Protein AF-A0A8U0IKW2-F1 (afdb_monomer)

Structure (mmCIF, N/CA/C/O backbone):
data_AF-A0A8U0IKW2-F1
#
_entry.id   AF-A0A8U0IKW2-F1
#
loop_
_atom_site.group_PDB
_atom_site.id
_atom_site.type_symbol
_atom_site.label_atom_id
_atom_site.label_alt_id
_atom_site.label_comp_id
_atom_site.label_asym_id
_atom_site.label_entity_id
_atom_site.label_seq_id
_atom_site.pdbx_PDB_ins_code
_atom_site.Cartn_x
_atom_site.Cartn_y
_atom_site.Cartn_z
_atom_site.occupancy
_atom_site.B_iso_or_equiv
_atom_site.auth_seq_id
_atom_site.auth_comp_id
_atom_site.auth_asym_id
_atom_site.auth_atom_id
_atom_site.pdbx_PDB_model_num
ATOM 1 N N . MET A 1 1 ? -9.019 -8.903 33.812 1.00 83.94 1 MET A N 1
ATOM 2 C CA . MET A 1 1 ? -8.032 -8.632 32.763 1.00 83.94 1 MET A CA 1
ATOM 3 C C . MET A 1 1 ? -8.253 -9.540 31.567 1.00 83.94 1 MET A C 1
ATOM 5 O O . MET A 1 1 ? -7.989 -10.737 31.638 1.00 83.94 1 MET A O 1
ATOM 9 N N . VAL A 1 2 ? -8.811 -8.962 30.512 1.00 93.88 2 VAL A N 1
ATOM 10 C CA . VAL A 1 2 ? -8.971 -9.547 29.181 1.00 93.88 2 VAL A CA 1
ATOM 11 C C . VAL A 1 2 ? -7.971 -8.847 28.270 1.00 93.88 2 VAL A C 1
ATOM 13 O O . VAL A 1 2 ? -7.832 -7.626 28.337 1.00 93.88 2 VAL A O 1
ATOM 16 N N . GLU A 1 3 ? -7.268 -9.612 27.445 1.00 96.25 3 GLU A N 1
ATOM 17 C CA . GLU A 1 3 ? -6.396 -9.065 26.410 1.00 96.25 3 GLU A CA 1
ATOM 18 C C . GLU A 1 3 ? -7.210 -8.836 25.134 1.00 96.25 3 GLU A C 1
ATOM 20 O O . GLU A 1 3 ? -7.991 -9.694 24.713 1.00 96.25 3 GLU A O 1
ATOM 25 N N . ARG A 1 4 ? -7.052 -7.656 24.542 1.00 97.12 4 ARG A N 1
ATOM 26 C CA . ARG A 1 4 ? -7.580 -7.294 23.231 1.00 97.12 4 ARG A CA 1
ATOM 27 C C . ARG A 1 4 ? -6.403 -7.170 22.285 1.00 97.12 4 ARG A C 1
ATOM 29 O O . ARG A 1 4 ? -5.433 -6.492 22.607 1.00 97.12 4 ARG A O 1
ATOM 36 N N . ALA A 1 5 ? -6.505 -7.819 21.138 1.00 97.31 5 ALA A N 1
ATOM 37 C CA . ALA A 1 5 ? -5.550 -7.703 20.055 1.00 97.31 5 ALA A CA 1
ATOM 38 C C . ALA A 1 5 ? -6.322 -7.651 18.739 1.00 97.31 5 ALA A C 1
ATOM 40 O O . ALA A 1 5 ? -7.340 -8.329 18.602 1.00 97.31 5 ALA A O 1
ATOM 41 N N . ALA A 1 6 ? -5.847 -6.834 17.812 1.00 98.06 6 ALA A N 1
ATOM 42 C CA . ALA A 1 6 ? -6.369 -6.747 16.460 1.00 98.06 6 ALA A CA 1
ATOM 43 C C . ALA A 1 6 ? -5.216 -6.454 15.506 1.00 98.06 6 ALA A C 1
ATOM 45 O O . ALA A 1 6 ? -4.255 -5.762 15.862 1.00 98.06 6 ALA A O 1
ATOM 46 N N . SER A 1 7 ? -5.329 -6.959 14.286 1.00 98.38 7 SER A N 1
ATOM 47 C CA . SER A 1 7 ? -4.343 -6.727 13.240 1.00 98.38 7 SER A CA 1
ATOM 48 C C . SER A 1 7 ? -5.012 -6.350 11.930 1.00 98.38 7 SER A C 1
ATOM 50 O O . SER A 1 7 ? -6.093 -6.830 11.584 1.00 98.38 7 SER A O 1
ATOM 52 N N . ALA A 1 8 ? -4.347 -5.479 11.186 1.00 98.62 8 ALA A N 1
ATOM 53 C CA . ALA A 1 8 ? -4.765 -5.064 9.866 1.00 98.62 8 ALA A CA 1
ATOM 54 C C . ALA A 1 8 ? -3.554 -5.017 8.945 1.00 98.62 8 ALA A C 1
ATOM 56 O O . ALA A 1 8 ? -2.501 -4.501 9.321 1.00 98.62 8 ALA A O 1
ATOM 57 N N . THR A 1 9 ? -3.708 -5.537 7.733 1.00 98.69 9 THR A N 1
ATOM 58 C CA . THR A 1 9 ? -2.662 -5.507 6.712 1.00 98.69 9 THR A CA 1
ATOM 59 C C . THR A 1 9 ? -3.261 -5.142 5.369 1.00 98.69 9 THR A C 1
ATOM 61 O O . THR A 1 9 ? -4.263 -5.725 4.968 1.00 98.69 9 THR A O 1
ATOM 64 N N . THR A 1 10 ? -2.633 -4.222 4.639 1.00 98.31 10 THR A N 1
ATOM 65 C CA . THR A 1 10 ? -2.859 -4.100 3.201 1.00 98.31 10 THR A CA 1
ATOM 66 C C . THR A 1 10 ? -1.716 -4.731 2.423 1.00 98.31 10 THR A C 1
ATOM 68 O O . THR A 1 10 ? -0.540 -4.586 2.771 1.00 98.31 10 THR A O 1
ATOM 71 N N . VAL A 1 11 ? -2.066 -5.426 1.346 1.00 97.25 11 VAL A N 1
ATOM 72 C CA . VAL A 1 11 ? -1.109 -5.955 0.373 1.00 97.25 11 VAL A CA 1
ATOM 73 C C . VAL A 1 11 ? -1.398 -5.308 -0.972 1.00 97.25 11 VAL A C 1
ATOM 75 O O . VAL A 1 11 ? -2.547 -5.226 -1.395 1.00 97.25 11 VAL A O 1
ATOM 78 N N . THR A 1 12 ? -0.354 -4.809 -1.625 1.00 93.31 12 THR A N 1
ATOM 79 C CA . THR A 1 12 ? -0.433 -4.172 -2.943 1.00 93.31 12 THR A CA 1
ATOM 80 C C . THR A 1 12 ? 0.190 -5.086 -3.982 1.00 93.31 12 THR A C 1
ATOM 82 O O . THR A 1 12 ? 1.348 -5.474 -3.832 1.00 93.31 12 THR A O 1
ATOM 85 N N . LEU A 1 13 ? -0.567 -5.401 -5.024 1.00 89.38 13 LEU A N 1
ATOM 86 C CA . LEU A 1 13 ? -0.239 -6.364 -6.069 1.00 89.38 13 LEU A CA 1
ATOM 87 C C . LEU A 1 13 ? -0.305 -5.675 -7.430 1.00 89.38 13 LEU A C 1
ATOM 89 O O . LEU A 1 13 ? -1.281 -4.977 -7.689 1.00 89.38 13 LEU A O 1
ATOM 93 N N . LEU A 1 14 ? 0.663 -5.936 -8.309 1.00 83.50 14 LEU A N 1
ATOM 94 C CA . LEU A 1 14 ? 0.525 -5.703 -9.749 1.00 83.50 14 LEU A CA 1
ATOM 95 C C . LEU A 1 14 ? -0.058 -6.967 -10.400 1.00 83.50 14 LEU A C 1
ATOM 97 O O . LEU A 1 14 ? 0.696 -7.922 -10.594 1.00 83.50 14 LEU A O 1
ATOM 101 N N . PRO A 1 15 ? -1.374 -7.028 -10.677 1.00 79.00 15 PRO A N 1
ATOM 102 C CA . PRO A 1 15 ? -1.983 -8.242 -11.204 1.00 79.00 15 PRO A CA 1
ATOM 103 C C . PRO A 1 15 ? -1.464 -8.564 -12.609 1.00 79.00 15 PRO A C 1
ATOM 105 O O . PRO A 1 15 ? -1.122 -7.667 -13.371 1.00 79.00 15 PRO A O 1
ATOM 108 N N . GLY A 1 16 ? -1.396 -9.844 -12.951 1.00 76.12 16 GLY A N 1
ATOM 109 C CA . GLY A 1 16 ? -1.029 -10.293 -14.295 1.00 76.12 16 GLY A CA 1
ATOM 110 C C . GLY A 1 16 ? -0.646 -11.765 -14.316 1.00 76.12 16 GLY A C 1
ATOM 111 O O . GLY A 1 16 ? -0.436 -12.365 -13.256 1.00 76.12 16 GLY A O 1
ATOM 112 N N . HIS A 1 17 ? -0.579 -12.361 -15.502 1.00 75.00 17 HIS A N 1
ATOM 113 C CA . HIS A 1 17 ? -0.160 -13.753 -15.660 1.00 75.00 17 HIS A CA 1
ATOM 114 C C . HIS A 1 17 ? 1.346 -13.865 -15.929 1.00 75.00 17 HIS A C 1
ATOM 116 O O . HIS A 1 17 ? 2.121 -12.958 -15.638 1.00 75.00 17 HIS A O 1
ATOM 122 N N . SER A 1 18 ? 1.783 -15.046 -16.367 1.00 72.31 18 SER A N 1
ATOM 123 C CA . SER A 1 18 ? 3.167 -15.265 -16.771 1.00 72.31 18 SER A CA 1
ATOM 124 C C . SER A 1 18 ? 3.380 -14.699 -18.171 1.00 72.31 18 SER A C 1
ATOM 126 O O . SER A 1 18 ? 2.659 -15.075 -19.090 1.00 72.31 18 SER A O 1
ATOM 128 N N . GLU A 1 19 ? 4.396 -13.855 -18.315 1.00 68.38 19 GLU A N 1
ATOM 129 C CA . GLU A 1 19 ? 4.796 -13.222 -19.582 1.00 68.38 19 GLU A CA 1
ATOM 130 C C . GLU A 1 19 ? 5.927 -13.992 -20.284 1.00 68.38 19 GLU A C 1
ATOM 132 O O . GLU A 1 19 ? 6.350 -13.671 -21.393 1.00 68.38 19 GLU A O 1
ATOM 137 N N . ASP A 1 20 ? 6.372 -15.094 -19.671 1.00 69.25 20 ASP A N 1
ATOM 138 C CA . ASP A 1 20 ? 7.397 -15.980 -20.207 1.00 69.25 20 ASP A CA 1
ATOM 139 C C . ASP A 1 20 ? 6.840 -16.810 -21.374 1.00 69.25 20 ASP A C 1
ATOM 141 O O . ASP A 1 20 ? 6.387 -17.954 -21.225 1.00 69.25 20 ASP A O 1
ATOM 145 N N . SER A 1 21 ? 6.894 -16.220 -22.568 1.00 65.00 21 SER A N 1
ATOM 146 C CA . SER A 1 21 ? 6.458 -16.849 -23.817 1.00 65.00 21 SER A CA 1
ATOM 147 C C . SER A 1 21 ? 7.144 -18.194 -24.092 1.00 65.00 21 SER A C 1
ATOM 149 O O . SER A 1 21 ? 6.531 -19.102 -24.667 1.00 65.00 21 SER A O 1
ATOM 151 N N . ALA A 1 22 ? 8.386 -18.386 -23.627 1.00 64.62 22 ALA A N 1
ATOM 152 C CA . ALA A 1 22 ? 9.118 -19.640 -23.793 1.00 64.62 22 ALA A CA 1
ATOM 153 C C . ALA A 1 22 ? 8.504 -20.790 -22.976 1.00 64.62 22 ALA A C 1
ATOM 155 O O . ALA A 1 22 ? 8.650 -21.957 -23.353 1.00 64.62 22 ALA A O 1
ATOM 156 N N . ASN A 1 23 ? 7.773 -20.471 -21.906 1.00 64.50 23 ASN A N 1
ATOM 157 C CA . ASN A 1 23 ? 7.057 -21.423 -21.059 1.00 64.50 23 ASN A CA 1
ATOM 158 C C . ASN A 1 23 ? 5.528 -21.360 -21.226 1.00 64.50 23 ASN A C 1
ATOM 160 O O . ASN A 1 23 ? 4.786 -21.876 -20.388 1.00 64.50 23 ASN A O 1
ATOM 164 N N . GLY A 1 24 ? 5.055 -20.812 -22.350 1.00 64.44 24 GLY A N 1
ATOM 165 C CA . GLY A 1 24 ? 3.632 -20.760 -22.690 1.00 64.44 24 GLY A CA 1
ATOM 166 C C . GLY A 1 24 ? 2.858 -19.652 -21.978 1.00 64.44 24 GLY A C 1
ATOM 167 O O . GLY A 1 24 ? 1.628 -19.697 -21.986 1.00 64.44 24 GLY A O 1
ATOM 168 N N . GLY A 1 25 ? 3.574 -18.702 -21.371 1.00 66.38 25 GLY A N 1
ATOM 169 C CA . GLY A 1 25 ? 3.044 -17.396 -21.013 1.00 66.38 25 GLY A CA 1
ATOM 170 C C . GLY A 1 25 ? 2.772 -16.540 -22.247 1.00 66.38 25 GLY A C 1
ATOM 171 O O . GLY A 1 25 ? 3.060 -16.934 -23.382 1.00 66.38 25 GLY A O 1
ATOM 172 N N . ASP A 1 26 ? 2.198 -15.374 -22.020 1.00 65.38 26 ASP A N 1
ATOM 173 C CA . ASP A 1 26 ? 1.860 -14.420 -23.063 1.00 65.38 26 ASP A CA 1
ATOM 174 C C . ASP A 1 26 ? 2.358 -13.048 -22.602 1.00 65.38 26 ASP A C 1
ATOM 176 O O . ASP A 1 26 ? 1.997 -12.585 -21.524 1.00 65.38 26 ASP A O 1
ATOM 180 N N . ASP A 1 27 ? 3.224 -12.427 -23.401 1.00 57.28 27 ASP A N 1
ATOM 181 C CA . ASP A 1 27 ? 3.871 -11.131 -23.132 1.00 57.28 27 ASP A CA 1
ATOM 182 C C . ASP A 1 27 ? 2.876 -9.965 -23.067 1.00 57.28 27 ASP A C 1
ATOM 184 O O . ASP A 1 27 ? 3.243 -8.826 -22.819 1.00 57.28 27 ASP A O 1
ATOM 188 N N . LEU A 1 28 ? 1.603 -10.263 -23.311 1.00 57.88 28 LEU A N 1
ATOM 189 C CA . LEU A 1 28 ? 0.477 -9.358 -23.235 1.00 57.88 28 LEU A CA 1
ATOM 190 C C . LEU A 1 28 ? -0.452 -9.696 -22.051 1.00 57.88 28 LEU A C 1
ATOM 192 O O . LEU A 1 28 ? -1.617 -9.308 -22.082 1.00 57.88 28 LEU A O 1
ATOM 196 N N . ASP A 1 29 ? -0.026 -10.461 -21.046 1.00 61.38 29 ASP A N 1
ATOM 197 C CA . ASP A 1 29 ? -0.874 -10.841 -19.902 1.00 61.38 29 ASP A CA 1
ATOM 198 C C . ASP A 1 29 ? -0.644 -10.011 -18.622 1.00 61.38 29 ASP A C 1
ATOM 200 O O . ASP A 1 29 ? -1.114 -10.378 -17.536 1.00 61.38 29 ASP A O 1
ATOM 204 N N . SER A 1 30 ? 0.038 -8.873 -18.718 1.00 61.94 30 SER A N 1
ATOM 205 C CA . SER A 1 30 ? 0.235 -7.964 -17.590 1.00 61.94 30 SER A CA 1
ATOM 206 C C . SER A 1 30 ? -0.775 -6.818 -17.538 1.00 61.94 30 SER A C 1
ATOM 208 O O . SER A 1 30 ? -1.365 -6.373 -18.522 1.00 61.94 30 SER A O 1
ATOM 210 N N . ALA A 1 31 ? -1.003 -6.333 -16.316 1.00 64.25 31 ALA A N 1
ATOM 211 C CA . ALA A 1 31 ? -1.787 -5.138 -16.036 1.00 64.25 31 ALA A CA 1
ATOM 212 C C . ALA A 1 31 ? -1.039 -3.826 -16.309 1.00 64.25 31 ALA A C 1
ATOM 214 O O . ALA A 1 31 ? -1.619 -2.747 -16.107 1.00 64.25 31 ALA A O 1
ATOM 215 N N . MET A 1 32 ? 0.254 -3.882 -16.621 1.00 67.50 32 MET A N 1
ATOM 216 C CA . MET A 1 32 ? 1.062 -2.703 -16.909 1.00 67.50 32 MET A CA 1
ATOM 217 C C . MET A 1 32 ? 0.862 -2.308 -18.379 1.00 67.50 32 MET A C 1
ATOM 219 O O . MET A 1 32 ? 0.547 -3.140 -19.221 1.00 67.50 32 MET A O 1
ATOM 223 N N . PRO A 1 33 ? 0.922 -1.010 -18.717 1.00 57.94 33 PRO A N 1
ATOM 224 C CA . PRO A 1 33 ? 0.774 -0.605 -20.106 1.00 57.94 33 PRO A CA 1
ATOM 225 C C . PRO A 1 33 ? 1.975 -1.094 -20.914 1.00 57.94 33 PRO A C 1
ATOM 227 O O . PRO A 1 33 ? 3.108 -0.824 -20.503 1.00 57.94 33 PRO A O 1
ATOM 230 N N . ASP A 1 34 ? 1.706 -1.698 -22.075 1.00 54.84 34 ASP A N 1
ATOM 231 C CA . ASP A 1 34 ? 2.670 -1.893 -23.156 1.00 54.84 34 ASP A CA 1
ATOM 232 C C . ASP A 1 34 ? 2.455 -0.873 -24.298 1.00 54.84 34 ASP A C 1
ATOM 234 O O . ASP A 1 34 ? 1.352 -0.686 -24.813 1.00 54.84 34 ASP A O 1
ATOM 238 N N . TYR A 1 35 ? 3.527 -0.200 -24.708 1.00 55.38 35 TYR A N 1
ATOM 239 C CA . TYR A 1 35 ? 3.595 0.793 -25.779 1.00 55.38 35 TYR A CA 1
ATOM 240 C C . TYR A 1 35 ? 4.484 0.231 -26.895 1.00 55.38 35 TYR A C 1
ATOM 242 O O . TYR A 1 35 ? 5.504 0.818 -27.262 1.00 55.38 35 TYR A O 1
ATOM 250 N N . GLY A 1 36 ? 4.094 -0.934 -27.420 1.00 52.38 36 GLY A N 1
ATOM 251 C CA . GLY A 1 36 ? 4.768 -1.599 -28.535 1.00 52.38 36 GLY A CA 1
ATOM 252 C C . GLY A 1 36 ? 6.094 -2.251 -28.145 1.00 52.38 36 GLY A C 1
ATOM 253 O O . GLY A 1 36 ? 7.080 -2.084 -28.866 1.00 52.38 36 GLY A O 1
ATOM 254 N N . GLY A 1 37 ? 6.126 -2.941 -27.004 1.00 53.31 37 GLY A N 1
ATOM 255 C CA . GLY A 1 37 ? 7.284 -3.649 -26.458 1.00 53.31 37 GLY A CA 1
ATOM 256 C C . GLY A 1 37 ? 8.366 -2.740 -25.871 1.00 53.31 37 GLY A C 1
ATOM 257 O O . GLY A 1 37 ? 9.529 -3.131 -25.819 1.00 53.31 37 GLY A O 1
ATOM 258 N N . LYS A 1 38 ? 8.039 -1.492 -25.504 1.00 52.97 38 LYS A N 1
ATOM 259 C CA . LYS A 1 38 ? 9.051 -0.465 -25.168 1.00 52.97 38 LYS A CA 1
ATOM 260 C C . LYS A 1 38 ? 8.849 0.290 -23.849 1.00 52.97 38 LYS A C 1
ATOM 262 O O . LYS A 1 38 ? 9.587 1.240 -23.590 1.00 52.97 38 LYS A O 1
ATOM 267 N N . CYS A 1 39 ? 7.895 -0.084 -23.004 1.00 61.38 39 CYS A N 1
ATOM 268 C CA . CYS A 1 39 ? 7.636 0.619 -21.736 1.00 61.38 39 CYS A CA 1
ATOM 269 C C . CYS A 1 39 ? 7.618 -0.326 -20.529 1.00 61.38 39 CYS A C 1
ATOM 271 O O . CYS A 1 39 ? 8.306 -1.335 -20.563 1.00 61.38 39 CYS A O 1
ATOM 273 N N . LEU A 1 40 ? 6.916 0.035 -19.440 1.00 64.38 40 LEU A N 1
ATOM 274 C CA . LEU A 1 40 ? 7.032 -0.661 -18.153 1.00 64.38 40 LEU A CA 1
ATOM 275 C C . LEU A 1 40 ? 6.789 -2.157 -18.232 1.00 64.38 40 LEU A C 1
ATOM 277 O O . LEU A 1 40 ? 7.500 -2.875 -17.545 1.00 64.38 40 LEU A O 1
ATOM 281 N N . ASP A 1 41 ? 5.829 -2.587 -19.044 1.00 61.34 41 ASP A N 1
ATOM 282 C CA . ASP A 1 41 ? 5.556 -4.006 -19.264 1.00 61.34 41 ASP A CA 1
ATOM 283 C C . ASP A 1 41 ? 6.798 -4.731 -19.781 1.00 61.34 41 ASP A C 1
ATOM 285 O O . ASP A 1 41 ? 7.323 -5.648 -19.164 1.00 61.34 41 ASP A O 1
ATOM 289 N N . ALA A 1 42 ? 7.411 -4.165 -20.821 1.00 62.22 42 ALA A N 1
ATOM 290 C CA . ALA A 1 42 ? 8.661 -4.657 -21.379 1.00 62.22 42 ALA A CA 1
ATOM 291 C C . ALA A 1 42 ? 9.865 -4.534 -20.428 1.00 62.22 42 ALA A C 1
ATOM 293 O O . ALA A 1 42 ? 10.950 -5.002 -20.770 1.00 62.22 42 ALA A O 1
ATOM 294 N N . TRP A 1 43 ? 9.738 -3.858 -19.279 1.00 70.56 43 TRP A N 1
ATOM 295 C CA . TRP A 1 43 ? 10.817 -3.681 -18.299 1.00 70.56 43 TRP A CA 1
ATOM 296 C C . TRP A 1 43 ? 10.611 -4.542 -17.047 1.00 70.56 43 TRP A C 1
ATOM 298 O O . TRP A 1 43 ? 11.599 -5.020 -16.477 1.00 70.56 43 TRP A O 1
ATOM 308 N N . PHE A 1 44 ? 9.363 -4.755 -16.625 1.00 73.50 44 PHE A N 1
ATOM 309 C CA . PHE A 1 44 ? 8.995 -5.358 -15.349 1.00 73.50 44 PHE A CA 1
ATOM 310 C C . PHE A 1 44 ? 7.823 -6.321 -15.505 1.00 73.50 44 PHE A C 1
ATOM 312 O O . PHE A 1 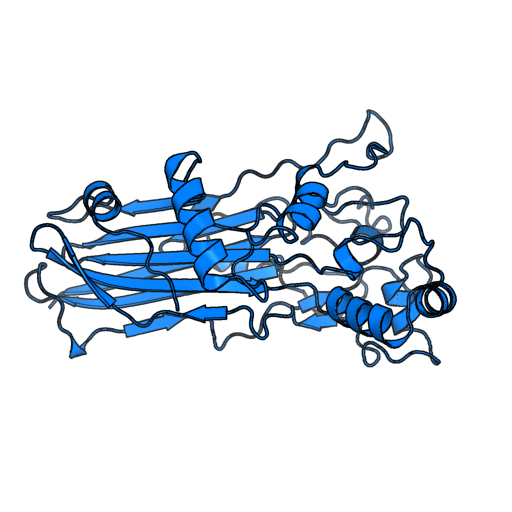44 ? 6.754 -5.922 -15.942 1.00 73.50 44 PHE A O 1
ATOM 319 N N . VAL A 1 45 ? 7.985 -7.530 -14.966 1.00 72.44 45 VAL A N 1
ATOM 320 C CA . VAL A 1 45 ? 6.886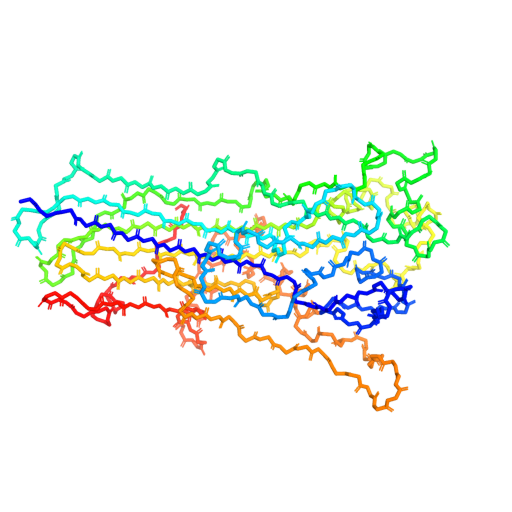 -8.502 -14.884 1.00 72.44 45 VAL A CA 1
ATOM 321 C C . VAL A 1 45 ? 5.834 -8.020 -13.907 1.00 72.44 45 VAL A C 1
ATOM 323 O O . VAL A 1 45 ? 6.192 -7.565 -12.806 1.00 72.44 45 VAL A O 1
ATOM 326 N N . ALA A 1 46 ? 4.565 -8.290 -14.194 1.00 75.62 46 ALA A N 1
ATOM 327 C CA . ALA A 1 46 ? 3.528 -8.360 -13.170 1.00 75.62 46 ALA A CA 1
ATOM 328 C C . ALA A 1 46 ? 3.884 -9.365 -12.043 1.00 75.62 46 ALA A C 1
ATOM 330 O O . ALA A 1 46 ? 4.921 -10.040 -12.016 1.00 75.62 46 ALA A O 1
ATOM 331 N N . ASP A 1 47 ? 3.043 -9.469 -11.020 1.00 82.69 47 ASP A N 1
ATOM 332 C CA . ASP A 1 47 ? 3.282 -10.373 -9.888 1.00 82.69 47 ASP A CA 1
ATOM 333 C C . ASP A 1 47 ? 2.922 -11.844 -10.164 1.00 82.69 47 ASP A C 1
ATOM 335 O O . ASP A 1 47 ? 3.009 -12.675 -9.255 1.00 82.69 47 ASP A O 1
ATOM 339 N N . GLN A 1 48 ? 2.627 -12.184 -11.428 1.00 82.44 48 GLN A N 1
ATOM 340 C CA . GLN A 1 48 ? 2.257 -13.523 -11.915 1.00 82.44 48 GLN A CA 1
ATOM 341 C C . GLN A 1 48 ? 1.096 -14.148 -11.131 1.00 82.44 48 GLN A C 1
ATOM 343 O O . GLN A 1 48 ? 1.020 -15.361 -10.922 1.00 82.44 48 GLN A O 1
ATOM 348 N N . VAL A 1 49 ? 0.210 -13.292 -10.642 1.00 86.00 49 VAL A N 1
ATOM 349 C CA . VAL A 1 49 ? -1.043 -13.666 -10.016 1.00 86.00 49 VAL A CA 1
ATOM 350 C C . VAL A 1 49 ? -2.053 -12.549 -10.255 1.00 86.00 49 VAL A C 1
ATOM 352 O O . VAL A 1 49 ? -1.703 -11.372 -10.221 1.00 86.00 49 VAL A O 1
ATOM 355 N N . THR A 1 50 ? -3.307 -12.908 -10.511 1.00 83.12 50 THR A N 1
ATOM 356 C CA . THR A 1 50 ? -4.396 -11.948 -10.745 1.00 83.12 50 THR A CA 1
ATOM 357 C C . THR A 1 50 ? -5.223 -11.672 -9.490 1.00 83.12 50 THR A C 1
ATOM 359 O O . THR A 1 50 ? -5.834 -10.610 -9.376 1.00 83.12 50 THR A O 1
ATOM 362 N N . ASP A 1 51 ? -5.198 -12.587 -8.515 1.00 89.12 51 ASP A N 1
ATOM 363 C CA . ASP A 1 51 ? -5.899 -12.447 -7.239 1.00 89.12 51 ASP A CA 1
ATOM 364 C C . ASP A 1 51 ? -5.118 -13.029 -6.048 1.00 89.12 51 ASP A C 1
ATOM 366 O O . ASP A 1 51 ? -4.365 -13.989 -6.198 1.00 89.12 51 ASP A O 1
ATOM 370 N N . LEU A 1 52 ? -5.300 -12.469 -4.851 1.00 94.00 52 LEU A N 1
ATOM 371 C CA . LEU A 1 52 ? -4.666 -12.981 -3.632 1.00 94.00 52 LEU A CA 1
ATOM 372 C C . LEU A 1 52 ? -5.598 -13.914 -2.832 1.00 94.00 52 LEU A C 1
ATOM 374 O O . LEU A 1 52 ? -6.791 -13.609 -2.721 1.00 94.00 52 LEU A O 1
ATOM 378 N N . PRO A 1 53 ? -5.061 -15.004 -2.237 1.00 96.56 53 PRO A N 1
ATOM 379 C CA . PRO A 1 53 ? -5.795 -15.894 -1.336 1.00 96.56 53 PRO A CA 1
ATOM 380 C C . PRO A 1 53 ? -6.437 -15.194 -0.134 1.00 96.56 53 PRO A C 1
ATOM 382 O O . PRO A 1 53 ? -5.996 -14.138 0.310 1.00 96.56 53 PRO A O 1
ATOM 385 N N . ASP A 1 54 ? -7.434 -15.849 0.467 1.00 97.88 54 ASP A N 1
ATOM 386 C CA . ASP A 1 54 ? -8.122 -15.329 1.656 1.00 97.88 54 ASP A CA 1
ATOM 387 C C . ASP A 1 54 ? -7.255 -15.328 2.927 1.00 97.88 54 ASP A C 1
ATOM 389 O O . ASP A 1 54 ? -7.594 -14.651 3.899 1.00 97.88 54 ASP A O 1
ATOM 393 N N . ASP A 1 55 ? -6.180 -16.117 2.958 1.00 98.19 55 ASP A N 1
ATOM 394 C CA . ASP A 1 55 ? -5.271 -16.260 4.097 1.00 98.19 55 ASP A CA 1
ATOM 395 C C . ASP A 1 55 ? -3.990 -15.444 3.865 1.00 98.19 55 ASP A C 1
AT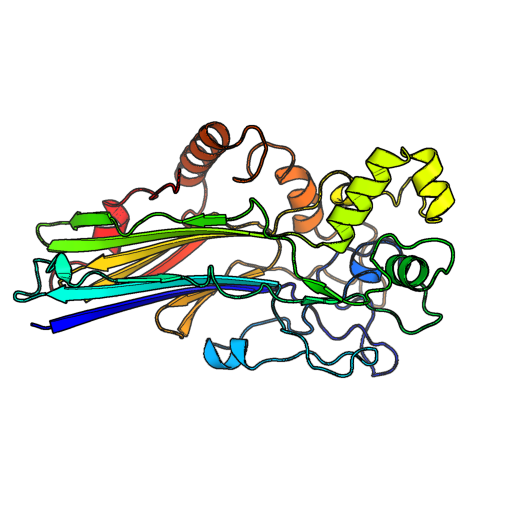OM 397 O O . ASP A 1 55 ? -3.223 -15.712 2.936 1.00 98.19 55 ASP A O 1
ATOM 401 N N . LEU A 1 56 ? -3.737 -14.456 4.730 1.00 97.75 56 LEU A N 1
ATOM 402 C CA . LEU A 1 56 ? -2.561 -13.588 4.631 1.00 97.75 56 LEU A CA 1
ATOM 403 C C . LEU A 1 56 ? -1.252 -14.381 4.695 1.00 97.75 56 LEU A C 1
ATOM 405 O O . LEU A 1 56 ? -0.275 -14.027 4.035 1.00 97.75 56 LEU A O 1
ATOM 409 N N . ARG A 1 57 ? -1.215 -15.475 5.456 1.00 96.88 57 ARG A N 1
ATOM 410 C CA . ARG A 1 57 ? -0.010 -16.291 5.565 1.00 96.88 57 ARG A CA 1
ATOM 411 C C . ARG A 1 57 ? 0.322 -16.974 4.243 1.00 96.88 57 ARG A C 1
ATOM 413 O O . ARG A 1 57 ? 1.495 -17.067 3.886 1.00 96.88 57 ARG A O 1
ATOM 420 N N . GLU A 1 58 ? -0.692 -17.411 3.501 1.00 97.38 58 GLU A N 1
ATOM 421 C CA . GLU A 1 58 ? -0.502 -17.980 2.166 1.00 97.38 58 GLU A CA 1
ATOM 422 C C . GLU A 1 58 ? 0.111 -16.936 1.223 1.00 97.38 58 GLU A C 1
ATOM 424 O O . GLU A 1 58 ? 1.126 -17.209 0.580 1.00 97.38 58 GLU A O 1
ATOM 429 N N . VAL A 1 59 ? -0.401 -15.699 1.245 1.00 96.50 59 VAL A N 1
ATOM 430 C CA . VAL A 1 59 ? 0.166 -14.557 0.500 1.00 96.50 59 VAL A CA 1
ATOM 431 C C . VAL A 1 59 ? 1.638 -14.318 0.858 1.00 96.50 59 VAL A C 1
ATOM 433 O O . VAL A 1 59 ? 2.475 -14.054 -0.010 1.00 96.50 59 VAL A O 1
ATOM 436 N N . GLU A 1 60 ? 1.998 -14.427 2.137 1.00 94.75 60 GLU A N 1
ATOM 437 C CA . GLU A 1 60 ? 3.381 -14.261 2.587 1.00 94.75 60 GLU A CA 1
ATOM 438 C C . GLU A 1 60 ? 4.300 -15.442 2.214 1.00 94.75 60 GLU A C 1
ATOM 440 O O . GLU A 1 60 ? 5.532 -15.306 2.178 1.00 94.75 60 GLU A O 1
ATOM 445 N N . GLU A 1 61 ? 3.751 -16.605 1.896 1.00 95.06 61 GLU A N 1
ATOM 446 C CA . GLU A 1 61 ? 4.506 -17.781 1.464 1.00 95.06 61 GLU A CA 1
ATOM 447 C C . GLU A 1 61 ? 4.626 -17.861 -0.070 1.00 95.06 61 GLU A C 1
ATOM 449 O O . GLU A 1 61 ? 5.627 -18.383 -0.564 1.00 95.06 61 GLU A O 1
ATOM 454 N N . MET A 1 62 ? 3.709 -17.236 -0.819 1.00 93.88 62 MET A N 1
ATOM 455 C CA . MET A 1 62 ? 3.698 -17.183 -2.288 1.00 93.88 62 MET A CA 1
ATOM 456 C C . MET A 1 62 ? 4.986 -16.622 -2.902 1.00 93.88 62 MET A C 1
ATOM 458 O O . MET A 1 62 ? 5.528 -15.593 -2.470 1.00 93.88 62 MET A O 1
ATOM 462 N N . ARG A 1 63 ? 5.483 -17.295 -3.944 1.00 92.12 63 ARG A N 1
ATOM 463 C CA . ARG A 1 63 ? 6.685 -16.898 -4.682 1.00 92.12 63 ARG A CA 1
ATOM 464 C C . ARG A 1 63 ? 6.474 -17.029 -6.185 1.00 92.12 63 ARG A C 1
ATOM 466 O O . ARG A 1 63 ? 6.076 -18.093 -6.648 1.00 92.12 63 ARG A O 1
ATOM 473 N N . LYS A 1 64 ? 6.843 -15.987 -6.936 1.00 86.69 64 LYS A N 1
ATOM 474 C CA . LYS A 1 64 ? 7.049 -16.083 -8.385 1.00 86.69 64 LYS A CA 1
ATOM 475 C C . LYS A 1 64 ? 8.475 -16.522 -8.672 1.00 86.69 64 LYS A C 1
ATOM 477 O O . LYS A 1 64 ? 9.414 -16.076 -8.007 1.00 86.69 64 LYS A O 1
ATOM 482 N N . HIS A 1 65 ? 8.622 -17.396 -9.654 1.00 85.88 65 HIS A N 1
ATOM 483 C CA . HIS A 1 65 ? 9.904 -17.928 -10.087 1.00 85.88 65 HIS A CA 1
ATOM 484 C C . HIS A 1 65 ? 10.147 -17.489 -11.520 1.00 85.88 65 HIS A C 1
ATOM 486 O O . HIS A 1 65 ? 9.333 -17.759 -12.396 1.00 85.88 65 HIS A O 1
ATOM 492 N N . LEU A 1 66 ? 11.266 -16.807 -11.726 1.00 80.19 66 LEU A N 1
ATOM 493 C CA . LEU A 1 66 ? 11.673 -16.275 -13.015 1.00 80.19 66 LEU A CA 1
ATOM 494 C C . LEU A 1 66 ? 12.975 -16.974 -13.442 1.00 80.19 66 LEU A C 1
ATOM 496 O O . LEU A 1 66 ? 13.835 -17.175 -12.575 1.00 80.19 66 LEU A O 1
ATOM 500 N N . PRO A 1 67 ? 13.140 -17.363 -14.721 1.00 78.81 67 PRO A N 1
ATOM 501 C CA . PRO A 1 67 ? 14.307 -18.118 -15.190 1.00 78.81 67 PRO A CA 1
ATOM 502 C C . PRO A 1 67 ? 15.662 -17.456 -14.897 1.00 78.81 67 PRO A C 1
ATOM 504 O O . PRO A 1 67 ? 16.672 -18.143 -14.750 1.00 78.81 67 PRO A O 1
ATOM 507 N N . GLU A 1 68 ? 15.697 -16.129 -14.792 1.00 77.75 68 GLU A N 1
ATOM 508 C CA . GLU A 1 68 ? 16.904 -15.322 -14.587 1.00 77.75 68 GLU A CA 1
ATOM 509 C C . GLU A 1 68 ? 17.326 -15.233 -13.112 1.00 77.75 68 GLU A C 1
ATOM 511 O O . GLU A 1 68 ? 18.355 -14.625 -12.800 1.00 77.75 68 GLU A O 1
ATOM 516 N N . TYR A 1 69 ? 16.540 -15.809 -12.194 1.00 84.62 69 TYR A N 1
ATOM 517 C CA . TYR A 1 69 ? 16.745 -15.691 -10.754 1.00 84.62 69 TYR A CA 1
ATOM 518 C C . TYR A 1 69 ? 16.759 -17.055 -10.060 1.00 84.62 69 TYR A C 1
ATOM 520 O O . TYR A 1 69 ? 15.803 -17.822 -10.110 1.00 84.62 69 TYR A O 1
ATOM 528 N N . ASP A 1 70 ? 17.819 -17.306 -9.290 1.00 85.62 70 ASP A N 1
ATOM 529 C CA . ASP A 1 70 ? 17.987 -18.551 -8.524 1.00 85.62 70 ASP A CA 1
ATOM 530 C C . ASP A 1 70 ? 17.043 -18.674 -7.307 1.00 85.62 70 ASP A C 1
ATOM 532 O O . ASP A 1 70 ? 17.011 -19.708 -6.638 1.00 85.62 70 ASP A O 1
ATOM 536 N N . GLU A 1 71 ? 16.294 -17.619 -6.971 1.00 88.44 71 GLU A N 1
ATOM 537 C CA . GLU A 1 71 ? 15.380 -17.586 -5.828 1.00 88.44 71 GLU A CA 1
ATOM 538 C C . GLU A 1 71 ? 13.981 -17.117 -6.227 1.00 88.44 71 GLU A C 1
ATOM 540 O O . GLU A 1 71 ? 13.810 -16.316 -7.144 1.00 88.44 71 GLU A O 1
ATOM 545 N N . GLY A 1 72 ? 12.974 -17.585 -5.487 1.00 88.25 72 GLY A N 1
ATOM 546 C CA . GLY A 1 72 ? 11.608 -17.094 -5.632 1.00 88.25 72 GLY A CA 1
ATOM 547 C C . GLY A 1 72 ? 11.457 -15.673 -5.086 1.00 88.25 72 GLY A C 1
ATOM 548 O O . GLY A 1 72 ? 11.898 -15.372 -3.972 1.00 88.25 72 GLY A O 1
ATOM 549 N N . LEU A 1 73 ? 10.787 -14.812 -5.845 1.00 89.44 73 LEU A N 1
ATOM 550 C CA . LEU A 1 73 ? 10.477 -13.431 -5.479 1.00 89.44 73 LEU A CA 1
ATOM 551 C C . LEU A 1 73 ? 9.054 -13.332 -4.925 1.00 89.44 73 LEU A C 1
ATOM 553 O O . LEU A 1 73 ? 8.209 -14.169 -5.217 1.00 89.44 73 LEU A O 1
ATOM 557 N N . ARG A 1 74 ? 8.769 -12.313 -4.109 1.00 91.50 74 ARG A N 1
ATOM 558 C CA . ARG A 1 74 ? 7.408 -12.083 -3.591 1.00 91.50 74 ARG A CA 1
ATOM 559 C C . ARG A 1 74 ? 6.446 -11.773 -4.745 1.00 91.50 74 ARG A C 1
ATOM 561 O O . ARG A 1 74 ? 6.834 -11.098 -5.693 1.00 91.50 74 ARG A O 1
ATOM 568 N N . GLN A 1 75 ? 5.200 -12.227 -4.622 1.00 91.19 75 GLN A N 1
ATOM 569 C CA . GLN A 1 75 ? 4.107 -11.927 -5.560 1.00 91.19 75 GLN A CA 1
ATOM 570 C C . GLN A 1 75 ? 3.273 -10.727 -5.093 1.00 91.19 75 GLN A C 1
ATOM 572 O O . GLN A 1 75 ? 2.054 -10.743 -5.168 1.00 91.19 75 GLN A O 1
ATOM 577 N N . TYR A 1 76 ? 3.926 -9.715 -4.525 1.00 91.44 76 TYR A N 1
ATOM 578 C CA . TYR A 1 76 ? 3.317 -8.438 -4.160 1.00 91.44 76 TYR A CA 1
ATOM 579 C C . TYR A 1 76 ? 4.408 -7.368 -4.045 1.00 91.44 76 TYR A C 1
ATOM 581 O O . TYR A 1 76 ? 5.579 -7.676 -3.791 1.00 91.44 76 TYR A O 1
ATOM 589 N N . ARG A 1 77 ? 4.019 -6.099 -4.186 1.00 88.50 77 ARG A N 1
ATOM 590 C CA . ARG A 1 77 ? 4.921 -4.937 -4.204 1.00 88.50 77 ARG A CA 1
ATOM 591 C C . ARG A 1 77 ? 5.095 -4.275 -2.859 1.00 88.50 77 ARG A C 1
ATOM 593 O O . ARG A 1 77 ? 6.216 -3.935 -2.496 1.00 88.50 77 ARG A O 1
ATOM 600 N N . LEU A 1 78 ? 4.011 -4.117 -2.107 1.00 92.88 78 LEU A N 1
ATOM 601 C CA . LEU A 1 78 ? 4.034 -3.468 -0.799 1.00 92.88 78 LEU A CA 1
ATOM 602 C C . LEU A 1 78 ? 3.164 -4.244 0.184 1.00 92.88 78 LEU A C 1
ATOM 604 O O . LEU A 1 78 ? 2.110 -4.761 -0.181 1.00 92.88 78 LEU A O 1
ATOM 608 N N . LYS A 1 79 ? 3.614 -4.289 1.437 1.00 95.88 79 LYS A N 1
ATOM 609 C CA . LYS A 1 79 ? 2.836 -4.730 2.597 1.00 95.88 79 LYS A CA 1
ATOM 610 C C . LYS A 1 79 ? 2.792 -3.558 3.568 1.00 95.88 79 LYS A C 1
ATOM 612 O O . LYS A 1 79 ? 3.844 -2.976 3.824 1.00 95.88 79 LYS A O 1
ATOM 617 N N . ASN A 1 80 ? 1.631 -3.210 4.100 1.00 97.06 80 ASN A N 1
ATOM 618 C CA . ASN A 1 80 ? 1.475 -2.200 5.146 1.00 97.06 80 ASN A CA 1
ATOM 619 C C . ASN A 1 80 ? 0.692 -2.824 6.300 1.00 97.06 80 ASN A C 1
ATOM 621 O O . ASN A 1 80 ? -0.396 -3.332 6.063 1.00 97.06 80 ASN A O 1
ATOM 625 N N . GLN A 1 81 ? 1.234 -2.826 7.516 1.00 97.94 81 GLN A N 1
ATOM 626 C CA . GLN A 1 81 ? 0.685 -3.603 8.631 1.00 97.94 81 GLN A CA 1
ATOM 627 C C . GLN A 1 81 ? 0.621 -2.782 9.914 1.00 97.94 81 GLN A C 1
ATOM 629 O O . GLN A 1 81 ? 1.562 -2.050 10.235 1.00 97.94 81 GLN A O 1
ATOM 634 N N . ILE A 1 82 ? -0.473 -2.970 10.652 1.00 98.38 82 ILE A N 1
ATOM 635 C CA . ILE A 1 82 ? -0.708 -2.445 11.996 1.00 98.38 82 ILE A CA 1
ATOM 636 C C . ILE A 1 82 ? -1.173 -3.594 12.885 1.00 98.38 82 ILE A C 1
ATOM 638 O O . ILE A 1 82 ? -2.103 -4.321 12.542 1.00 98.38 82 ILE A O 1
ATOM 642 N N . GLU A 1 83 ? -0.562 -3.710 14.052 1.00 98.44 83 GLU A N 1
ATOM 643 C CA . GLU A 1 83 ? -0.985 -4.587 15.136 1.00 98.44 83 GLU A CA 1
ATOM 644 C C . GLU A 1 83 ? -1.188 -3.735 16.381 1.00 98.44 83 GLU A C 1
ATOM 646 O O . GLU A 1 83 ? -0.303 -2.972 16.770 1.00 98.44 83 GLU A O 1
ATOM 651 N N . LEU A 1 84 ? -2.353 -3.853 17.006 1.00 98.25 84 LEU A N 1
ATOM 652 C CA . LEU A 1 84 ? -2.649 -3.203 18.275 1.00 98.25 84 LEU A CA 1
ATOM 653 C C . LEU A 1 84 ? -3.001 -4.260 19.302 1.00 98.25 84 LEU A C 1
ATOM 655 O O . LEU A 1 84 ? -3.823 -5.134 19.033 1.00 98.25 84 LEU A O 1
ATOM 659 N N . SER A 1 85 ? -2.445 -4.134 20.503 1.00 98.19 85 SER A N 1
ATOM 660 C CA . SER A 1 85 ? -2.947 -4.880 21.651 1.00 98.19 85 SER A CA 1
ATOM 661 C C . SER A 1 85 ? -2.954 -4.052 22.924 1.00 98.19 85 SER A C 1
ATOM 663 O O . SER A 1 85 ? -2.194 -3.094 23.072 1.00 98.19 85 SER A O 1
ATOM 665 N N . PHE A 1 86 ? -3.853 -4.403 23.836 1.00 98.50 86 PHE A N 1
ATOM 666 C CA . PHE A 1 86 ? -3.945 -3.826 25.169 1.00 98.50 86 PHE A CA 1
ATOM 667 C C . PHE A 1 86 ? -4.776 -4.725 26.092 1.00 98.50 86 PHE A C 1
ATOM 669 O O . PHE A 1 86 ? -5.490 -5.626 25.662 1.00 98.50 86 PHE A O 1
ATOM 676 N N . SER A 1 87 ? -4.712 -4.468 27.393 1.00 98.31 87 SER A N 1
ATOM 677 C CA . SER A 1 87 ? -5.535 -5.119 28.411 1.00 98.31 87 SER A CA 1
ATOM 678 C C . SER A 1 87 ? -6.696 -4.230 28.849 1.00 98.31 87 SER A C 1
ATOM 680 O O . SER A 1 87 ? -6.561 -3.011 28.943 1.00 98.31 87 SER A O 1
ATOM 682 N N . THR A 1 88 ? -7.822 -4.854 29.183 1.00 97.81 88 THR A N 1
ATOM 683 C CA . THR A 1 88 ? -8.984 -4.216 29.816 1.00 97.81 88 THR A CA 1
ATOM 684 C C . THR A 1 88 ? -9.450 -5.035 31.017 1.00 97.81 88 THR A C 1
ATOM 686 O O . THR A 1 88 ? -9.415 -6.271 30.998 1.00 97.81 88 THR A O 1
ATOM 689 N N . ASP A 1 89 ? -9.862 -4.370 32.093 1.00 95.88 89 ASP A N 1
ATOM 690 C CA . ASP A 1 89 ? -10.350 -5.052 33.297 1.00 95.88 89 ASP A CA 1
ATOM 691 C C . ASP A 1 89 ? -11.871 -5.172 33.359 1.00 95.88 89 ASP A C 1
ATOM 693 O O . ASP A 1 89 ? -12.376 -6.140 33.930 1.00 95.88 89 ASP A O 1
ATOM 697 N N . ASP A 1 90 ? -12.582 -4.232 32.746 1.00 95.31 90 ASP A N 1
ATOM 698 C CA . ASP A 1 90 ? -14.037 -4.090 32.799 1.00 95.31 90 ASP A CA 1
ATOM 699 C C . ASP A 1 90 ? -14.708 -4.142 31.418 1.00 95.31 90 ASP A C 1
ATOM 701 O O . ASP A 1 90 ? -15.927 -4.013 31.336 1.00 95.31 90 ASP A O 1
ATOM 705 N N . GLY A 1 91 ? -13.931 -4.324 30.343 1.00 95.62 91 GLY A N 1
ATOM 706 C CA . GLY A 1 91 ? -14.433 -4.288 28.969 1.00 95.62 91 GLY A CA 1
ATOM 707 C C . GLY A 1 91 ? -14.768 -2.879 28.477 1.00 95.62 91 GLY A C 1
ATOM 708 O O . GLY A 1 91 ? -15.359 -2.740 27.414 1.00 95.62 91 GLY A O 1
ATOM 709 N N . ARG A 1 92 ? -14.404 -1.832 29.227 1.00 96.88 92 ARG A N 1
ATOM 710 C CA . ARG A 1 92 ? -14.719 -0.432 28.900 1.00 96.88 92 ARG A CA 1
ATOM 711 C C . ARG A 1 92 ? -13.515 0.485 28.943 1.00 96.88 92 ARG A C 1
ATOM 713 O O . ARG A 1 92 ? -13.452 1.427 28.169 1.00 96.88 92 ARG A O 1
ATOM 720 N N . THR A 1 93 ? -12.571 0.216 29.831 1.00 97.88 93 THR A N 1
ATOM 721 C CA . THR A 1 93 ? -11.362 1.014 30.030 1.00 97.88 93 THR A CA 1
ATOM 722 C C . THR A 1 93 ? -10.141 0.241 29.566 1.00 97.88 93 THR A C 1
ATOM 724 O O . THR A 1 93 ? -10.063 -0.985 29.702 1.00 97.88 93 THR A O 1
ATOM 727 N N . VAL A 1 94 ? -9.171 0.947 29.001 1.00 98.00 94 VAL A N 1
ATOM 728 C CA . VAL A 1 94 ? -7.902 0.362 28.569 1.00 98.00 94 VAL A CA 1
ATOM 729 C C . VAL A 1 94 ? -6.841 0.635 29.627 1.00 98.00 94 VAL A C 1
ATOM 731 O O . VAL A 1 94 ? -6.700 1.742 30.145 1.00 98.00 94 VAL A O 1
ATOM 734 N N . VAL A 1 95 ? -6.041 -0.382 29.928 1.00 97.62 95 VAL A N 1
ATOM 735 C CA . VAL A 1 95 ? -4.892 -0.254 30.820 1.00 97.62 95 VAL A CA 1
ATOM 736 C C . VAL A 1 95 ? -3.724 0.352 30.041 1.00 97.62 95 VAL A C 1
ATOM 738 O O . VAL A 1 95 ? -3.052 -0.343 29.281 1.00 97.62 95 VAL A O 1
ATOM 741 N N . ASP A 1 96 ? -3.441 1.636 30.253 1.00 92.81 96 ASP A N 1
ATOM 742 C CA . ASP A 1 96 ? -2.448 2.393 29.468 1.00 92.81 96 ASP A CA 1
ATOM 743 C C . ASP A 1 96 ? -1.069 1.727 29.382 1.00 92.81 96 ASP A C 1
ATOM 745 O O . ASP A 1 96 ? -0.453 1.684 28.319 1.00 92.81 96 ASP A O 1
ATOM 749 N N . SER A 1 97 ? -0.580 1.150 30.483 1.00 96.12 97 SER A N 1
ATOM 750 C CA . SER A 1 97 ? 0.740 0.509 30.518 1.00 96.12 97 SER A CA 1
ATOM 751 C C . SER A 1 97 ? 0.831 -0.792 29.713 1.00 96.12 97 SER A C 1
ATOM 753 O O . SER A 1 97 ? 1.903 -1.387 29.659 1.00 96.12 97 SER A O 1
ATOM 755 N N . SER A 1 98 ? -0.284 -1.271 29.159 1.00 97.44 98 SER A N 1
ATOM 756 C CA . SER A 1 98 ? -0.359 -2.506 28.371 1.00 97.44 98 SER A CA 1
ATOM 757 C C . SER A 1 98 ? -0.476 -2.270 26.866 1.00 97.44 98 SER A C 1
ATOM 759 O O . SER A 1 98 ? -0.462 -3.240 26.116 1.00 97.44 98 SER A O 1
ATOM 761 N N . VAL A 1 99 ? -0.604 -1.013 26.425 1.00 98.31 99 VAL A N 1
ATOM 762 C CA . VAL A 1 99 ? -0.780 -0.693 25.006 1.00 98.31 99 VAL A CA 1
ATOM 763 C C . VAL A 1 99 ? 0.490 -1.029 24.231 1.00 98.31 99 VAL A C 1
ATOM 765 O O . VAL A 1 99 ? 1.574 -0.533 24.547 1.00 98.31 99 VAL A O 1
ATOM 768 N N . THR A 1 100 ? 0.339 -1.833 23.184 1.00 98.06 100 THR A N 1
ATOM 769 C CA . THR A 1 100 ? 1.395 -2.122 22.218 1.00 98.06 100 THR A CA 1
ATOM 770 C C . THR A 1 100 ? 0.933 -1.782 20.805 1.00 98.06 100 THR A C 1
ATOM 772 O O . THR A 1 100 ? -0.237 -1.945 20.459 1.00 98.06 100 THR A O 1
ATOM 775 N N . LEU A 1 101 ? 1.871 -1.265 20.011 1.00 97.69 101 LEU A N 1
ATOM 776 C CA . LEU A 1 101 ? 1.707 -0.987 18.591 1.00 97.69 101 LEU A CA 1
ATOM 777 C C . LEU A 1 101 ? 2.858 -1.660 17.847 1.00 97.69 101 LEU A C 1
ATOM 779 O O . LEU A 1 101 ? 4.023 -1.323 18.072 1.00 97.69 101 LEU A O 1
ATOM 783 N N . GLY A 1 102 ? 2.517 -2.610 16.985 1.00 97.75 102 GLY A N 1
ATOM 784 C CA . GLY A 1 102 ? 3.419 -3.241 16.031 1.00 97.75 102 GLY A CA 1
ATOM 785 C C . GLY A 1 102 ? 3.143 -2.738 14.617 1.00 97.75 102 GLY A C 1
ATOM 786 O O . GLY A 1 102 ? 1.995 -2.527 14.234 1.00 97.75 102 GLY A O 1
ATOM 787 N N . THR A 1 103 ? 4.200 -2.549 13.832 1.00 96.88 103 THR A N 1
ATOM 788 C CA . THR A 1 103 ? 4.107 -2.281 12.393 1.00 96.88 103 THR A CA 1
ATOM 789 C C . THR A 1 103 ? 5.219 -3.023 11.662 1.00 96.88 103 THR A C 1
ATOM 791 O O . THR A 1 103 ? 6.207 -3.461 12.260 1.00 96.88 103 THR A O 1
ATOM 794 N N . ASN A 1 104 ? 5.106 -3.117 10.340 1.00 94.25 104 ASN A N 1
ATOM 795 C CA . ASN A 1 104 ? 6.142 -3.722 9.508 1.00 94.25 104 ASN A CA 1
ATOM 796 C C . ASN A 1 104 ? 7.278 -2.759 9.101 1.00 94.25 104 ASN A C 1
ATOM 798 O O . ASN A 1 104 ? 7.987 -3.032 8.136 1.00 94.25 104 ASN A O 1
ATOM 802 N N . ALA A 1 105 ? 7.491 -1.645 9.813 1.00 90.56 105 ALA A N 1
ATOM 803 C CA . ALA A 1 105 ? 8.518 -0.650 9.465 1.00 90.56 105 ALA A CA 1
ATOM 804 C C . ALA A 1 105 ? 9.951 -1.213 9.419 1.00 90.56 105 ALA A C 1
ATOM 806 O O . ALA A 1 105 ? 10.805 -0.699 8.701 1.00 90.56 105 ALA A O 1
ATOM 807 N N . ASN A 1 106 ? 10.218 -2.273 10.187 1.00 89.44 106 ASN A N 1
ATOM 808 C CA . ASN A 1 106 ? 11.526 -2.928 10.240 1.00 89.44 106 ASN A CA 1
ATOM 809 C C . ASN A 1 106 ? 11.709 -4.008 9.160 1.00 89.44 106 ASN A C 1
ATOM 811 O O . ASN A 1 106 ? 12.799 -4.574 9.029 1.00 89.44 106 ASN A O 1
ATOM 815 N N . GLU A 1 107 ? 10.659 -4.331 8.403 1.00 91.38 107 GLU A N 1
ATOM 816 C CA . GLU A 1 107 ? 10.746 -5.287 7.308 1.00 91.38 107 GLU A CA 1
ATOM 817 C C . GLU A 1 107 ? 11.346 -4.630 6.065 1.00 91.38 107 GLU A C 1
ATOM 819 O O . GLU A 1 107 ? 11.044 -3.492 5.712 1.00 91.38 107 GLU A O 1
ATOM 824 N N . LYS A 1 108 ? 12.201 -5.371 5.356 1.00 90.25 108 LYS A N 1
ATOM 825 C CA . LYS A 1 108 ? 12.717 -4.901 4.068 1.00 90.25 108 LYS A CA 1
ATOM 826 C C . LYS A 1 108 ? 11.610 -5.001 3.017 1.00 90.25 108 LYS A C 1
ATOM 828 O O . LYS A 1 108 ? 10.985 -6.062 2.934 1.00 90.25 108 LYS A O 1
ATOM 833 N N . PRO A 1 109 ? 11.427 -3.981 2.162 1.00 89.25 109 PRO A N 1
ATOM 834 C CA . PRO A 1 109 ? 10.427 -4.043 1.106 1.00 89.25 109 PRO A CA 1
ATOM 835 C C . PRO A 1 109 ? 10.719 -5.192 0.124 1.00 89.25 109 PRO A C 1
ATOM 837 O O . PRO A 1 109 ? 11.867 -5.651 0.018 1.00 89.25 109 PRO A O 1
ATOM 840 N N . PRO A 1 110 ? 9.706 -5.698 -0.597 1.00 88.75 110 PRO A N 1
ATOM 841 C CA . PRO A 1 110 ? 9.893 -6.678 -1.662 1.00 88.75 110 PRO A CA 1
ATOM 842 C C . PRO A 1 110 ? 10.937 -6.260 -2.708 1.00 88.75 110 PRO A C 1
ATOM 844 O O . PRO A 1 110 ? 11.254 -5.081 -2.883 1.00 88.75 110 PRO A O 1
ATOM 847 N N . TYR A 1 111 ? 11.514 -7.255 -3.383 1.00 88.75 111 TYR A N 1
ATOM 848 C CA . TYR A 1 111 ? 12.338 -6.991 -4.558 1.00 88.75 111 TYR A CA 1
ATOM 849 C C . TYR A 1 111 ? 11.444 -6.641 -5.746 1.00 88.75 111 TYR A C 1
ATOM 851 O O . TYR A 1 111 ? 10.462 -7.328 -6.012 1.00 88.75 111 TYR A O 1
ATOM 859 N N . VAL A 1 112 ? 11.860 -5.622 -6.479 1.00 81.81 112 VAL A N 1
ATOM 860 C CA . VAL A 1 112 ? 11.527 -5.396 -7.874 1.00 81.81 112 VAL A CA 1
ATOM 861 C C . VAL A 1 112 ? 12.565 -6.129 -8.722 1.00 81.81 112 VAL A C 1
ATOM 863 O O . VAL A 1 112 ? 13.773 -6.022 -8.479 1.00 81.81 112 VAL A O 1
ATOM 866 N N . ALA A 1 113 ? 12.087 -6.883 -9.702 1.00 80.44 113 ALA A N 1
ATOM 867 C CA . ALA A 1 113 ? 12.901 -7.617 -10.658 1.00 80.44 113 ALA A CA 1
ATOM 868 C C . ALA A 1 113 ? 12.619 -7.133 -12.079 1.00 80.44 113 ALA A C 1
ATOM 870 O O . ALA A 1 113 ? 11.519 -6.665 -12.366 1.00 80.44 113 ALA A O 1
ATOM 871 N N . VAL A 1 114 ? 13.632 -7.267 -12.926 1.00 78.56 114 VAL A N 1
ATOM 872 C CA . VAL A 1 114 ? 13.624 -6.910 -14.343 1.00 78.56 114 VAL A CA 1
ATOM 873 C C . VAL A 1 114 ? 13.433 -8.187 -15.152 1.00 78.56 114 VAL A C 1
ATOM 875 O O . VAL A 1 114 ? 14.146 -9.164 -14.927 1.00 78.56 114 VAL A O 1
ATOM 878 N N . GLU A 1 115 ? 12.500 -8.199 -16.098 1.00 71.81 115 GLU A N 1
ATOM 879 C CA . GLU A 1 115 ? 12.321 -9.355 -16.992 1.00 71.81 115 GLU A CA 1
ATOM 880 C C . GLU A 1 115 ? 13.363 -9.375 -18.119 1.00 71.81 115 GLU A C 1
ATOM 882 O O . GLU A 1 115 ? 14.272 -8.545 -18.164 1.00 71.81 115 GLU A O 1
ATOM 887 N N . GLY A 1 116 ? 13.270 -10.346 -19.017 1.00 67.50 116 GLY A N 1
ATOM 888 C CA . GLY A 1 116 ? 14.084 -10.458 -20.213 1.00 67.50 116 GLY A CA 1
ATOM 889 C C . GLY A 1 116 ? 15.175 -11.503 -20.046 1.00 67.50 116 GLY A C 1
ATOM 890 O O . GLY A 1 116 ? 16.066 -11.360 -19.216 1.00 67.50 116 GLY A O 1
ATOM 891 N N . GLN A 1 117 ? 15.203 -12.544 -20.860 1.00 65.38 117 GLN A N 1
ATOM 892 C CA . GLN A 1 117 ? 16.429 -13.325 -20.981 1.00 65.38 117 GLN A CA 1
ATOM 893 C C . GLN A 1 117 ? 17.498 -12.502 -21.702 1.00 65.38 117 GLN A C 1
ATOM 895 O O . GLN A 1 117 ? 17.231 -11.523 -22.403 1.00 65.38 117 GLN A O 1
ATOM 900 N N . ARG A 1 118 ? 18.759 -12.907 -21.549 1.00 64.50 118 ARG A N 1
ATOM 901 C CA . ARG A 1 118 ? 19.851 -12.285 -22.295 1.00 64.50 118 ARG A CA 1
ATOM 902 C C . ARG A 1 118 ? 19.581 -12.393 -23.801 1.00 64.50 118 ARG A C 1
ATOM 904 O O . ARG A 1 118 ? 19.564 -13.496 -24.344 1.00 64.50 118 ARG A O 1
ATOM 911 N N . GLY A 1 119 ? 19.459 -11.248 -24.471 1.00 60.69 119 GLY A N 1
ATOM 912 C CA . GLY A 1 119 ? 19.165 -11.161 -25.905 1.00 60.69 119 GLY A CA 1
ATOM 913 C C . GLY A 1 119 ? 17.696 -10.898 -26.254 1.00 60.69 119 GLY A C 1
ATOM 914 O O . GLY A 1 119 ? 17.394 -10.776 -27.441 1.00 60.69 119 GLY A O 1
ATOM 915 N N . GLU A 1 120 ? 16.809 -10.784 -25.263 1.00 67.12 120 GLU A N 1
ATOM 916 C CA . GLU A 1 120 ? 15.458 -10.239 -25.439 1.00 67.12 120 GLU A CA 1
ATOM 917 C C . GLU A 1 120 ? 15.480 -8.703 -25.416 1.00 67.12 120 GLU A C 1
ATOM 919 O O . GLU A 1 120 ? 16.377 -8.092 -24.833 1.00 67.12 120 GLU A O 1
ATOM 924 N N . GLN A 1 121 ? 14.501 -8.073 -26.074 1.00 69.69 121 GLN A N 1
ATOM 925 C CA . GLN A 1 121 ? 14.388 -6.613 -26.164 1.00 69.69 121 GLN A CA 1
ATOM 926 C C . GLN A 1 121 ? 13.829 -6.028 -24.858 1.00 69.69 121 GLN A C 1
ATOM 928 O O . GLN A 1 121 ? 12.686 -5.594 -24.803 1.00 69.69 121 GLN A O 1
ATOM 933 N N . ASN A 1 122 ? 14.645 -6.008 -23.802 1.00 76.81 122 ASN A N 1
ATOM 934 C CA . ASN A 1 122 ? 14.351 -5.306 -22.553 1.00 76.81 122 ASN A CA 1
ATOM 935 C C . ASN A 1 122 ? 15.426 -4.247 -22.309 1.00 76.81 122 ASN A C 1
ATOM 937 O O . ASN A 1 122 ? 16.575 -4.549 -21.989 1.00 76.81 122 ASN A O 1
ATOM 941 N N . LEU A 1 123 ? 15.033 -2.982 -22.422 1.00 78.88 123 LEU A N 1
ATOM 942 C CA . LEU A 1 123 ? 15.960 -1.865 -22.311 1.00 78.88 123 LEU A CA 1
ATOM 943 C C . LEU A 1 123 ? 16.634 -1.766 -20.933 1.00 78.88 123 LEU A C 1
ATOM 945 O O . LEU A 1 123 ? 17.825 -1.474 -20.843 1.00 78.88 123 LEU A O 1
ATOM 949 N N . VAL A 1 124 ? 15.898 -2.000 -19.843 1.00 82.56 124 VAL A N 1
ATOM 950 C CA . VAL A 1 124 ? 16.484 -1.937 -18.495 1.00 82.56 124 VAL A CA 1
ATOM 951 C C . 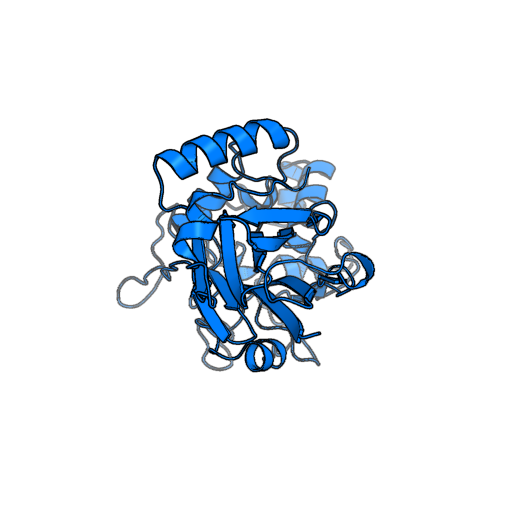VAL A 1 124 ? 17.543 -3.025 -18.343 1.00 82.56 124 VAL A C 1
ATOM 953 O O . VAL A 1 124 ? 18.619 -2.762 -17.806 1.00 82.56 124 VAL A O 1
ATOM 956 N N . ARG A 1 125 ? 17.293 -4.218 -18.887 1.00 83.38 125 ARG A N 1
ATOM 957 C CA . ARG A 1 125 ? 18.278 -5.299 -18.932 1.00 83.38 125 ARG A CA 1
ATOM 958 C C . ARG A 1 125 ? 19.490 -4.962 -19.781 1.00 83.38 125 ARG A C 1
ATOM 960 O O . ARG A 1 125 ? 20.608 -5.172 -19.323 1.00 83.38 125 ARG A O 1
ATOM 967 N N . GLU A 1 126 ? 19.286 -4.411 -20.972 1.00 84.25 126 GLU A N 1
ATOM 968 C CA . GLU A 1 126 ? 20.384 -3.957 -21.826 1.00 84.25 126 GLU A CA 1
ATOM 969 C C . GLU A 1 126 ? 21.273 -2.947 -21.091 1.00 84.25 126 GLU A C 1
ATOM 971 O O . GLU A 1 126 ? 22.493 -3.049 -21.157 1.00 84.25 126 GLU A O 1
ATOM 976 N N . ILE A 1 127 ? 20.690 -2.018 -20.325 1.00 85.88 127 ILE A N 1
ATOM 977 C CA . ILE A 1 127 ? 21.453 -1.070 -19.500 1.00 85.88 127 ILE A CA 1
ATOM 978 C C . ILE A 1 127 ? 22.199 -1.788 -18.365 1.00 85.88 127 ILE A C 1
ATOM 980 O O . ILE A 1 127 ? 23.355 -1.461 -18.118 1.00 85.88 127 ILE A O 1
ATOM 984 N N . ILE A 1 128 ? 21.582 -2.760 -17.681 1.00 86.56 128 ILE A N 1
ATOM 985 C CA . ILE A 1 128 ? 22.242 -3.549 -16.619 1.00 86.56 128 ILE A CA 1
ATOM 986 C C . ILE A 1 128 ? 23.443 -4.336 -17.164 1.00 86.56 128 ILE A C 1
ATOM 988 O O . ILE A 1 128 ? 24.453 -4.469 -16.475 1.00 86.56 128 ILE A O 1
ATOM 992 N N . GLU A 1 129 ? 23.320 -4.895 -18.369 1.00 85.62 129 GLU A N 1
ATOM 993 C CA . GLU A 1 129 ? 24.336 -5.753 -18.990 1.00 85.62 129 GLU A CA 1
ATOM 994 C C . GLU A 1 129 ? 25.435 -4.971 -19.731 1.00 85.62 129 GLU A C 1
ATOM 996 O O . GLU A 1 129 ? 26.415 -5.568 -20.185 1.00 85.62 129 GLU A O 1
ATOM 1001 N N . ARG A 1 130 ? 25.290 -3.650 -19.872 1.00 85.56 130 ARG A N 1
ATOM 1002 C CA . ARG A 1 130 ? 26.243 -2.790 -20.576 1.00 85.56 130 ARG A CA 1
ATOM 1003 C C . ARG A 1 130 ? 27.470 -2.481 -19.727 1.00 85.56 130 ARG A C 1
ATOM 1005 O O . ARG A 1 130 ? 27.381 -1.861 -18.676 1.00 85.56 130 ARG A O 1
ATOM 1012 N N . ASP A 1 131 ? 28.646 -2.804 -20.258 1.00 84.62 131 ASP A N 1
ATOM 1013 C CA . ASP A 1 131 ? 29.927 -2.515 -19.596 1.00 84.62 131 ASP A CA 1
ATOM 1014 C C . ASP A 1 131 ? 30.218 -1.004 -19.460 1.00 84.62 131 ASP A C 1
ATOM 1016 O O . ASP A 1 131 ? 31.044 -0.601 -18.640 1.00 84.62 131 ASP A O 1
ATOM 1020 N N . ASP A 1 132 ? 29.587 -0.159 -20.285 1.00 85.88 132 ASP A N 1
ATOM 1021 C CA . ASP A 1 132 ? 29.780 1.293 -20.295 1.00 85.88 132 ASP A CA 1
ATOM 1022 C C . ASP A 1 132 ? 28.791 2.065 -19.403 1.00 85.88 132 ASP A C 1
ATOM 1024 O O . ASP A 1 132 ? 28.996 3.261 -19.183 1.00 85.88 132 ASP A O 1
ATOM 1028 N N . LEU A 1 133 ? 27.761 1.404 -18.853 1.00 86.94 133 LEU A N 1
ATOM 1029 C CA . LEU A 1 133 ? 26.747 2.012 -17.986 1.00 86.94 133 LEU A CA 1
ATOM 1030 C C . LEU A 1 133 ? 26.570 1.216 -16.688 1.00 86.94 133 LEU A C 1
ATOM 1032 O O . LEU A 1 133 ? 26.106 0.087 -16.700 1.00 86.94 133 LEU A O 1
ATOM 1036 N N . ASP A 1 134 ? 26.838 1.844 -15.541 1.00 88.44 134 ASP A N 1
ATOM 1037 C CA . ASP A 1 134 ? 26.638 1.219 -14.221 1.00 88.44 134 ASP A CA 1
ATOM 1038 C C . ASP A 1 134 ? 25.527 1.903 -13.407 1.00 88.44 134 ASP A C 1
ATOM 1040 O O . ASP A 1 134 ? 25.648 2.144 -12.207 1.00 88.44 134 ASP A O 1
ATOM 1044 N N . TRP A 1 135 ? 24.429 2.286 -14.066 1.00 89.94 135 TRP A N 1
ATOM 1045 C CA . TRP A 1 135 ? 23.344 3.038 -13.416 1.00 89.94 135 TRP A CA 1
ATOM 1046 C C . TRP A 1 135 ? 22.696 2.260 -12.267 1.00 89.94 135 TRP A C 1
ATOM 1048 O O . TRP A 1 135 ? 22.295 2.850 -11.267 1.00 89.94 135 TRP A O 1
ATOM 1058 N N . PHE A 1 136 ? 22.644 0.933 -12.387 1.00 89.19 136 PHE A N 1
ATOM 1059 C CA . PHE A 1 136 ? 22.004 0.043 -11.418 1.00 89.19 136 PHE A CA 1
ATOM 1060 C C . PHE A 1 136 ? 23.005 -0.766 -10.575 1.00 89.19 136 PHE A C 1
ATOM 1062 O O . PHE A 1 136 ? 22.604 -1.669 -9.834 1.00 89.19 136 PHE A O 1
ATOM 1069 N N . GLY A 1 137 ? 24.310 -0.485 -10.671 1.00 85.75 137 GLY A N 1
ATOM 1070 C CA . GLY A 1 137 ? 25.338 -1.245 -9.952 1.00 85.75 137 GLY A CA 1
ATOM 1071 C C . GLY A 1 137 ? 25.466 -2.701 -10.424 1.00 85.75 137 GLY A C 1
ATOM 1072 O O . GLY A 1 137 ? 25.720 -3.577 -9.593 1.00 85.75 137 GLY A O 1
ATOM 1073 N N . GLY A 1 138 ? 25.146 -2.984 -11.693 1.00 80.69 138 GLY A N 1
ATOM 1074 C CA . GLY A 1 138 ? 25.062 -4.337 -12.265 1.00 80.69 138 GLY A CA 1
ATOM 1075 C C . GLY A 1 138 ? 24.007 -5.256 -11.626 1.00 80.69 138 GLY A C 1
ATOM 1076 O O . GLY A 1 138 ? 24.098 -6.479 -11.739 1.00 80.69 138 GLY A O 1
ATOM 1077 N N . LYS A 1 139 ? 23.026 -4.710 -10.892 1.00 85.62 139 LYS A N 1
ATOM 1078 C CA . LYS A 1 139 ? 22.028 -5.511 -10.167 1.00 85.62 139 LYS A CA 1
ATOM 1079 C C . LYS A 1 139 ? 20.792 -5.774 -11.021 1.00 85.62 139 LYS A C 1
ATOM 1081 O O . LYS A 1 139 ? 20.097 -4.845 -11.422 1.00 85.62 139 LYS A O 1
ATOM 1086 N N . SER A 1 140 ? 20.444 -7.050 -11.168 1.00 79.56 140 SER A N 1
ATOM 1087 C CA . SER A 1 140 ? 19.203 -7.505 -11.812 1.00 79.56 140 SER A CA 1
ATOM 1088 C C . SER A 1 140 ? 17.973 -7.487 -10.897 1.00 79.56 140 SER A C 1
ATOM 1090 O O . SER A 1 140 ? 16.873 -7.769 -11.354 1.00 79.56 140 SER A O 1
ATOM 1092 N N . LYS A 1 141 ? 18.124 -7.164 -9.607 1.00 86.94 141 LYS A N 1
ATOM 1093 C CA . LYS A 1 141 ? 16.998 -6.890 -8.700 1.00 86.94 141 LYS A CA 1
ATOM 1094 C C . LYS A 1 141 ? 17.334 -5.784 -7.709 1.00 86.94 141 LYS A C 1
ATOM 1096 O O . LYS A 1 141 ? 18.429 -5.763 -7.135 1.00 86.94 141 LYS A O 1
ATOM 1101 N N . LEU A 1 142 ? 16.361 -4.922 -7.444 1.00 88.31 142 LEU A N 1
ATOM 1102 C CA . LEU A 1 142 ? 16.441 -3.829 -6.475 1.00 88.31 142 LEU A CA 1
ATOM 1103 C C . LEU A 1 142 ? 15.267 -3.906 -5.503 1.00 88.31 142 LEU A C 1
ATOM 1105 O O . LEU A 1 142 ? 14.278 -4.580 -5.750 1.00 88.31 142 LEU A O 1
ATOM 1109 N N . ARG A 1 143 ? 15.405 -3.300 -4.330 1.00 90.19 143 ARG A N 1
ATOM 1110 C CA . ARG A 1 143 ? 14.346 -3.279 -3.313 1.00 90.19 143 ARG A CA 1
ATOM 1111 C C . ARG A 1 143 ? 13.457 -2.084 -3.584 1.00 90.19 143 ARG A C 1
ATOM 1113 O O . ARG A 1 143 ? 14.036 -1.015 -3.700 1.00 90.19 143 ARG A O 1
ATOM 1120 N N . ALA A 1 144 ? 12.134 -2.270 -3.625 1.00 87.56 144 ALA A N 1
ATOM 1121 C CA . ALA A 1 144 ? 11.192 -1.182 -3.900 1.00 87.56 144 ALA A CA 1
ATOM 1122 C C . ALA A 1 144 ? 11.529 0.067 -3.073 1.00 87.56 144 ALA A C 1
ATOM 1124 O O . ALA A 1 144 ? 11.865 -0.043 -1.887 1.00 87.56 144 ALA A O 1
ATOM 1125 N N . ASP A 1 145 ? 11.470 1.233 -3.712 1.00 87.94 145 ASP A N 1
ATOM 1126 C CA . ASP A 1 145 ? 11.826 2.484 -3.061 1.00 87.94 145 ASP A CA 1
ATOM 1127 C C . ASP A 1 145 ? 10.682 2.950 -2.161 1.00 87.94 145 ASP A C 1
ATOM 1129 O O . ASP A 1 145 ? 9.583 3.245 -2.628 1.00 87.94 145 ASP A O 1
ATOM 1133 N N . VAL A 1 146 ? 10.955 3.003 -0.860 1.00 89.06 146 VAL A N 1
ATOM 1134 C CA . VAL A 1 146 ? 10.019 3.448 0.183 1.00 89.06 146 VAL A CA 1
ATOM 1135 C C . VAL A 1 146 ? 10.592 4.617 0.992 1.00 89.06 146 VAL A C 1
ATOM 1137 O O . VAL A 1 146 ? 10.001 5.036 1.992 1.00 89.06 146 VAL A O 1
ATOM 1140 N N . GLU A 1 147 ? 11.760 5.140 0.604 1.00 86.19 147 GLU A N 1
ATOM 1141 C CA . GLU A 1 147 ? 12.417 6.222 1.331 1.00 86.19 147 GLU A CA 1
ATOM 1142 C C . GLU A 1 147 ? 11.575 7.504 1.265 1.00 86.19 147 GLU A C 1
ATOM 1144 O O . GLU A 1 147 ? 11.103 7.918 0.210 1.00 86.19 147 GLU A O 1
ATOM 1149 N N . GLY A 1 148 ? 11.314 8.115 2.425 1.00 85.06 148 GLY A N 1
ATOM 1150 C CA . GLY A 1 148 ? 10.437 9.289 2.520 1.00 85.06 148 GLY A CA 1
ATOM 1151 C C . GLY A 1 148 ? 8.960 9.024 2.189 1.00 85.06 148 GLY A C 1
ATOM 1152 O O . GLY A 1 148 ? 8.172 9.968 2.176 1.00 85.06 148 GLY A O 1
ATOM 1153 N N . LYS A 1 149 ? 8.566 7.761 1.961 1.00 88.19 149 LYS A N 1
ATOM 1154 C CA . LYS A 1 149 ? 7.210 7.340 1.571 1.00 88.19 149 LYS A CA 1
ATOM 1155 C C . LYS A 1 149 ? 6.507 6.546 2.678 1.00 88.19 149 LYS A C 1
ATOM 1157 O O . LYS A 1 149 ? 5.699 5.661 2.414 1.00 88.19 149 LYS A O 1
ATOM 1162 N N . ARG A 1 150 ? 6.804 6.846 3.945 1.00 90.69 150 ARG A N 1
ATOM 1163 C CA . ARG A 1 150 ? 6.166 6.207 5.106 1.00 90.69 150 ARG A CA 1
ATOM 1164 C C . ARG A 1 150 ? 5.882 7.218 6.206 1.00 90.69 150 ARG A C 1
ATOM 1166 O O . ARG A 1 150 ? 6.770 7.971 6.595 1.00 90.69 150 ARG A O 1
ATOM 1173 N N . PHE A 1 151 ? 4.671 7.161 6.748 1.00 91.00 151 PHE A N 1
ATOM 1174 C CA . PHE A 1 151 ? 4.265 7.888 7.944 1.00 91.00 151 PHE A CA 1
ATOM 1175 C C . PHE A 1 151 ? 3.492 6.962 8.877 1.00 91.00 151 PHE A C 1
ATOM 1177 O O . PHE A 1 151 ? 2.644 6.191 8.432 1.00 91.00 151 PHE A O 1
ATOM 1184 N N . GLU A 1 152 ? 3.771 7.055 10.173 1.00 92.44 152 GLU A N 1
ATOM 1185 C CA . GLU A 1 152 ? 3.147 6.230 11.205 1.00 92.44 152 GLU A CA 1
ATOM 1186 C C . GLU A 1 152 ? 2.666 7.135 12.330 1.00 92.44 152 GLU A C 1
ATOM 1188 O O . GLU A 1 152 ? 3.427 7.959 12.844 1.00 92.44 152 GLU A O 1
ATOM 1193 N N . SER A 1 153 ? 1.409 6.978 12.735 1.00 92.81 153 SER A N 1
ATOM 1194 C CA . SER A 1 153 ? 0.965 7.570 13.988 1.00 92.81 153 SER A CA 1
ATOM 1195 C C . SER A 1 153 ? 1.491 6.750 15.167 1.00 92.81 153 SER A C 1
ATOM 1197 O O . SER A 1 153 ? 1.735 5.548 15.063 1.00 92.81 153 SER A O 1
ATOM 1199 N N . GLY A 1 154 ? 1.582 7.377 16.340 1.00 92.75 154 GLY A N 1
ATOM 1200 C CA . GLY A 1 154 ? 1.583 6.611 17.584 1.00 92.75 154 GLY A CA 1
ATOM 1201 C C . GLY A 1 154 ? 0.234 5.918 17.810 1.00 92.75 154 GLY A C 1
ATOM 1202 O O . GLY A 1 154 ? -0.742 6.173 17.099 1.00 92.75 154 GLY A O 1
ATOM 1203 N N . ALA A 1 155 ? 0.171 5.078 18.842 1.00 94.94 155 ALA A N 1
ATOM 1204 C CA . ALA A 1 155 ? -1.095 4.605 19.385 1.00 94.94 155 ALA A CA 1
ATOM 1205 C C . ALA A 1 155 ? -1.810 5.767 20.092 1.00 94.94 155 ALA A C 1
ATOM 1207 O O . ALA A 1 155 ? -1.275 6.357 21.034 1.00 94.94 155 ALA A O 1
ATOM 1208 N N . VAL A 1 156 ? -3.009 6.106 19.630 1.00 95.69 156 VAL A N 1
ATOM 1209 C CA . VAL A 1 156 ? -3.845 7.191 20.154 1.00 95.69 156 VAL A CA 1
ATOM 1210 C C . VAL A 1 156 ? -5.023 6.593 20.911 1.00 95.69 156 VAL A C 1
ATOM 1212 O O . VAL A 1 156 ? -5.612 5.604 20.480 1.00 95.69 156 VAL A O 1
ATOM 1215 N N . ARG A 1 157 ? -5.357 7.183 22.058 1.00 95.06 157 ARG A N 1
ATOM 1216 C CA . ARG A 1 157 ? -6.509 6.783 22.871 1.00 95.06 157 ARG A CA 1
ATOM 1217 C C . ARG A 1 157 ? -7.755 7.484 22.351 1.00 95.06 157 ARG A C 1
ATOM 1219 O O . ARG A 1 157 ? -7.714 8.680 22.082 1.00 95.06 157 ARG A O 1
ATOM 1226 N N . GLU A 1 158 ? -8.843 6.740 22.251 1.00 95.81 158 GLU A N 1
ATOM 1227 C CA . GLU A 1 158 ? -10.141 7.242 21.802 1.00 95.81 158 GLU A CA 1
ATOM 1228 C C . GLU A 1 158 ? -11.226 6.797 22.780 1.00 95.81 158 GLU A C 1
ATOM 1230 O O . GLU A 1 158 ? -11.075 5.781 23.459 1.00 95.81 158 GLU A O 1
ATOM 1235 N N . GLU A 1 159 ? -12.330 7.534 22.834 1.00 97.12 159 GLU A N 1
ATOM 1236 C CA . GLU A 1 159 ? -13.518 7.151 23.594 1.00 97.12 159 GLU A CA 1
ATOM 1237 C C . GLU A 1 159 ? -14.750 7.309 22.704 1.00 97.12 159 GLU A C 1
ATOM 1239 O O . GLU A 1 159 ? -15.005 8.381 22.149 1.00 97.12 159 GLU A O 1
ATOM 1244 N N . VAL A 1 160 ? -15.528 6.236 22.566 1.00 97.50 160 VAL A N 1
ATOM 1245 C CA . VAL A 1 160 ? -16.773 6.224 21.794 1.00 97.50 160 VAL A CA 1
ATOM 1246 C C . VAL A 1 160 ? -17.868 5.658 22.679 1.00 97.50 160 VAL A C 1
ATOM 1248 O O . VAL A 1 160 ? -17.757 4.551 23.188 1.00 97.50 160 VAL A O 1
ATOM 1251 N N . GLY A 1 161 ? -18.934 6.427 22.902 1.00 95.00 161 GLY A N 1
ATOM 1252 C CA . GLY A 1 161 ? -20.073 5.952 23.694 1.00 95.00 161 GLY A CA 1
ATOM 1253 C C . GLY A 1 161 ? -19.732 5.544 25.136 1.00 95.00 161 GLY A C 1
ATOM 1254 O O . GLY A 1 161 ? -20.473 4.761 25.720 1.00 95.00 161 GLY A O 1
ATOM 1255 N N . GLY A 1 162 ? -18.640 6.061 25.715 1.00 96.56 162 GLY A N 1
ATOM 1256 C CA . GLY A 1 162 ? -18.169 5.681 27.053 1.00 96.56 162 GLY A CA 1
ATOM 1257 C C . GLY A 1 162 ? -17.312 4.410 27.102 1.00 96.56 162 GLY A C 1
ATOM 1258 O O . GLY A 1 162 ? -16.986 3.955 28.198 1.00 96.56 162 GLY A O 1
ATOM 1259 N N . VAL A 1 163 ? -16.956 3.841 25.947 1.00 98.25 163 VAL A N 1
ATOM 1260 C CA . VAL A 1 163 ? -15.985 2.748 25.811 1.00 98.25 163 VAL A CA 1
ATOM 1261 C C . VAL A 1 163 ? -14.692 3.330 25.253 1.00 98.25 163 VAL A C 1
ATOM 1263 O O . VAL A 1 163 ? -14.680 3.973 24.201 1.00 98.25 163 VAL A O 1
ATOM 1266 N N . GLU A 1 164 ? -13.595 3.106 25.960 1.00 98.38 164 GLU A N 1
ATOM 1267 C CA . GLU A 1 164 ? -12.262 3.486 25.527 1.00 98.38 164 GLU A CA 1
ATOM 1268 C C . GLU A 1 164 ? -11.704 2.509 24.487 1.00 98.38 164 GLU A C 1
ATOM 1270 O O . GLU A 1 164 ? -12.028 1.321 24.465 1.00 98.38 164 GLU A O 1
ATOM 1275 N N . GLY A 1 165 ? -10.790 2.998 23.658 1.00 97.88 165 GLY A N 1
ATOM 1276 C CA . GLY A 1 165 ? -10.051 2.194 22.700 1.00 97.88 165 GLY A CA 1
ATOM 1277 C C . GLY A 1 165 ? -8.675 2.761 22.392 1.00 97.88 165 GLY A C 1
ATOM 1278 O O . GLY A 1 165 ? -8.236 3.775 22.952 1.00 97.88 165 GLY A O 1
ATOM 1279 N N . VAL A 1 166 ? -7.995 2.066 21.490 1.00 98.06 166 VAL A N 1
ATOM 1280 C CA . VAL A 1 166 ? -6.713 2.458 20.916 1.00 98.06 166 VAL A CA 1
ATOM 1281 C C . VAL A 1 166 ? -6.843 2.447 19.402 1.00 98.06 166 VAL A C 1
ATOM 1283 O O . VAL A 1 166 ? -7.433 1.536 18.825 1.00 98.06 166 VAL A O 1
ATOM 1286 N N . ARG A 1 167 ? -6.269 3.456 18.757 1.00 97.00 167 ARG A N 1
ATOM 1287 C CA . ARG A 1 167 ? -6.238 3.590 17.308 1.00 97.00 167 ARG A CA 1
ATOM 1288 C C . ARG A 1 167 ? -4.845 3.955 16.824 1.00 97.00 167 ARG A C 1
ATOM 1290 O O . ARG A 1 167 ? -4.136 4.709 17.484 1.00 97.00 167 ARG A O 1
ATOM 1297 N N . ALA A 1 168 ? -4.470 3.450 15.660 1.00 97.38 168 ALA A N 1
ATOM 1298 C CA . ALA A 1 168 ? -3.248 3.830 14.971 1.00 97.38 168 ALA A CA 1
ATOM 1299 C C . ALA A 1 168 ? -3.470 3.847 13.459 1.00 97.38 168 ALA A C 1
ATOM 1301 O O . ALA A 1 168 ? -4.436 3.281 12.945 1.00 97.38 168 ALA A O 1
ATOM 1302 N N . SER A 1 169 ? -2.560 4.505 12.754 1.00 96.50 169 SER A N 1
ATOM 1303 C CA . SER A 1 169 ? -2.578 4.615 11.306 1.00 96.50 169 SER A CA 1
ATOM 1304 C C . SER A 1 169 ? -1.174 4.543 10.725 1.00 96.50 169 SER A C 1
ATOM 1306 O O . SER A 1 169 ? -0.204 5.000 11.336 1.00 96.50 169 SER A O 1
ATOM 1308 N N . VAL A 1 170 ? -1.081 3.977 9.528 1.00 95.56 170 VAL A N 1
ATOM 1309 C CA . VAL A 1 170 ? 0.139 3.930 8.735 1.00 95.56 170 VAL A CA 1
ATOM 1310 C C . VAL A 1 170 ? -0.209 4.270 7.298 1.00 95.56 170 VAL A C 1
ATOM 1312 O O . VAL A 1 170 ? -0.982 3.575 6.636 1.00 95.56 170 VAL A O 1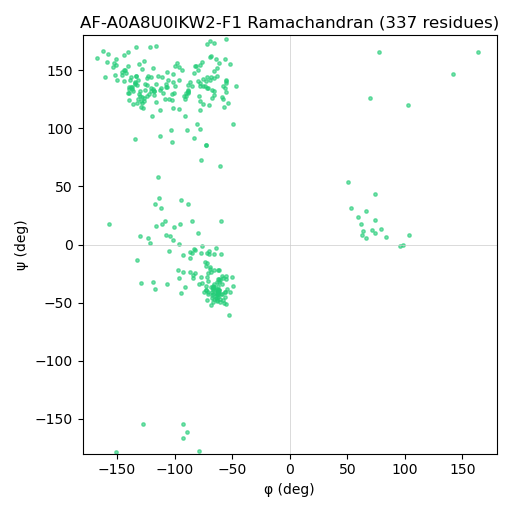
ATOM 1315 N N . LEU A 1 171 ? 0.419 5.328 6.803 1.00 93.56 171 LEU A N 1
ATOM 1316 C CA . LEU A 1 171 ? 0.474 5.630 5.387 1.00 93.56 171 LEU A CA 1
ATOM 1317 C C . LEU A 1 171 ? 1.793 5.083 4.844 1.00 93.56 171 LEU A C 1
ATOM 1319 O O . LEU A 1 171 ? 2.869 5.538 5.232 1.00 93.56 171 LEU A O 1
ATOM 1323 N N . LEU A 1 172 ? 1.702 4.117 3.938 1.00 93.06 172 LEU A N 1
ATOM 1324 C CA . LEU A 1 172 ? 2.853 3.556 3.245 1.00 93.06 172 LEU A CA 1
ATOM 1325 C C . LEU A 1 172 ? 2.673 3.723 1.746 1.00 93.06 172 LEU A C 1
ATOM 1327 O O . LEU A 1 172 ? 1.649 3.317 1.198 1.00 93.06 172 LEU A O 1
ATOM 1331 N N . GLY A 1 173 ? 3.698 4.269 1.108 1.00 90.31 173 GLY A N 1
ATOM 1332 C CA . GLY A 1 173 ? 3.867 4.289 -0.328 1.00 90.31 173 GLY A CA 1
ATOM 1333 C C . GLY A 1 173 ? 5.154 3.605 -0.768 1.00 90.31 173 GLY A C 1
ATOM 1334 O O . GLY A 1 173 ? 6.031 3.290 0.038 1.00 90.31 173 GLY A O 1
ATOM 1335 N N . GLY A 1 174 ? 5.269 3.404 -2.071 1.00 88.44 174 GLY A N 1
ATOM 1336 C CA . GLY A 1 174 ? 6.499 2.974 -2.703 1.00 88.44 174 GLY A CA 1
ATOM 1337 C C . GLY A 1 174 ? 6.450 3.113 -4.216 1.00 88.44 174 GLY A C 1
ATOM 1338 O O . GLY A 1 174 ? 5.375 3.199 -4.814 1.00 88.44 174 GLY A O 1
ATOM 1339 N N . SER A 1 175 ? 7.625 3.136 -4.826 1.00 83.44 175 SER A N 1
ATOM 1340 C CA . SER A 1 175 ? 7.792 3.161 -6.276 1.00 83.44 175 SER A CA 1
ATOM 1341 C C . SER A 1 175 ? 8.838 2.140 -6.719 1.00 83.44 175 SER A C 1
ATOM 1343 O O . SER A 1 175 ? 9.532 1.501 -5.918 1.00 83.44 175 SER A O 1
ATOM 1345 N N . ASP A 1 176 ? 8.913 1.950 -8.027 1.00 84.19 176 ASP A N 1
ATOM 1346 C CA . ASP A 1 176 ? 9.924 1.109 -8.637 1.00 84.19 176 ASP A CA 1
ATOM 1347 C C . ASP A 1 176 ? 11.287 1.818 -8.646 1.00 84.19 176 ASP A C 1
ATOM 1349 O O . ASP A 1 176 ? 11.456 2.888 -9.235 1.00 84.19 176 ASP A O 1
ATOM 1353 N N . THR A 1 177 ? 12.282 1.206 -8.007 1.00 87.81 177 THR A N 1
ATOM 1354 C CA . THR A 1 177 ? 13.629 1.774 -7.867 1.00 87.81 177 THR A CA 1
ATOM 1355 C C . THR A 1 177 ? 14.336 1.964 -9.201 1.00 87.81 177 THR A C 1
ATOM 1357 O O . THR A 1 177 ? 15.123 2.897 -9.341 1.00 87.81 177 THR A O 1
ATOM 1360 N N . TYR A 1 178 ? 14.082 1.098 -10.184 1.00 86.75 178 TYR A N 1
ATOM 1361 C CA . TYR A 1 178 ? 14.672 1.264 -11.507 1.00 86.75 178 TYR A CA 1
ATOM 1362 C C . TYR A 1 178 ? 14.105 2.512 -12.179 1.00 86.75 178 TYR A C 1
ATOM 1364 O O . TYR A 1 178 ? 14.872 3.284 -12.749 1.00 86.75 178 TYR A O 1
ATOM 1372 N N . ILE A 1 179 ? 12.797 2.765 -12.052 1.00 83.25 179 ILE A N 1
ATOM 1373 C CA . ILE A 1 179 ? 12.173 3.981 -12.592 1.00 83.25 179 ILE A CA 1
ATOM 1374 C C . ILE A 1 179 ? 12.729 5.233 -11.896 1.00 83.25 179 ILE A C 1
ATOM 1376 O O . ILE A 1 179 ? 13.039 6.208 -12.577 1.00 83.25 179 ILE A O 1
ATOM 1380 N N . GLU A 1 180 ? 12.914 5.215 -10.572 1.00 86.25 180 GLU A N 1
ATOM 1381 C CA . GLU A 1 180 ? 13.509 6.352 -9.843 1.00 86.25 180 GLU A CA 1
ATOM 1382 C C . GLU A 1 180 ? 14.952 6.632 -10.292 1.00 86.25 180 GLU A C 1
ATOM 1384 O O . GLU A 1 180 ? 15.299 7.777 -10.574 1.00 86.25 180 GLU A O 1
ATOM 1389 N N . ILE A 1 181 ? 15.785 5.602 -10.462 1.00 89.69 181 ILE A N 1
ATOM 1390 C CA . ILE A 1 181 ? 17.150 5.779 -10.985 1.00 89.69 181 ILE A CA 1
ATOM 1391 C C . ILE A 1 181 ? 17.112 6.322 -12.421 1.00 89.69 181 ILE A C 1
ATOM 1393 O O . ILE A 1 181 ? 17.861 7.237 -12.766 1.00 89.69 181 ILE A O 1
ATOM 1397 N N . MET A 1 182 ? 16.217 5.803 -13.266 1.00 86.94 182 MET A N 1
ATOM 1398 C CA . MET A 1 182 ? 16.047 6.289 -14.639 1.00 86.94 182 MET A CA 1
ATOM 1399 C C . MET A 1 182 ? 15.611 7.756 -14.673 1.00 86.94 182 MET A C 1
ATOM 1401 O O . MET A 1 182 ? 16.123 8.524 -15.485 1.00 86.94 182 MET A O 1
ATOM 1405 N N . ARG A 1 183 ? 14.730 8.175 -13.760 1.00 87.00 183 ARG A N 1
ATOM 1406 C CA . ARG A 1 183 ? 14.345 9.578 -13.570 1.00 87.00 183 ARG A CA 1
ATOM 1407 C C . ARG A 1 183 ? 15.540 10.446 -13.200 1.00 87.00 183 ARG A C 1
ATOM 1409 O O . ARG A 1 183 ? 15.732 11.508 -13.791 1.00 87.00 183 ARG A O 1
ATOM 1416 N N . GLU A 1 184 ? 16.326 10.027 -12.210 1.00 90.31 184 GLU A N 1
ATOM 1417 C CA . GLU A 1 184 ? 17.518 10.762 -11.781 1.00 90.31 184 GLU A CA 1
ATOM 1418 C C . GLU A 1 184 ? 18.477 10.965 -12.957 1.00 90.31 184 GLU A C 1
ATOM 1420 O O . GLU A 1 184 ? 18.919 12.088 -13.208 1.00 90.31 184 GLU A O 1
ATOM 1425 N N . LYS A 1 185 ? 18.714 9.909 -13.745 1.00 90.62 185 LYS A N 1
ATOM 1426 C CA . LYS A 1 185 ? 19.554 9.969 -14.948 1.00 90.62 185 LYS A CA 1
ATOM 1427 C C . LYS A 1 185 ? 18.961 10.822 -16.059 1.00 90.62 185 LYS A C 1
ATOM 1429 O O . LYS A 1 185 ? 19.704 11.563 -16.702 1.00 90.62 185 LYS A O 1
ATOM 1434 N N . PHE A 1 186 ? 17.645 10.798 -16.247 1.00 88.12 186 PHE A N 1
ATOM 1435 C CA . PHE A 1 186 ? 16.961 11.680 -17.190 1.00 88.12 186 PHE A CA 1
ATOM 1436 C C . PHE A 1 186 ? 17.193 13.160 -16.859 1.00 88.12 186 PHE A C 1
ATOM 1438 O O . PHE A 1 186 ? 17.466 13.960 -17.755 1.00 88.12 186 PHE A O 1
ATOM 1445 N N . TYR A 1 187 ? 17.139 13.535 -15.578 1.00 88.69 187 TYR A N 1
ATOM 1446 C CA . TYR A 1 187 ? 17.414 14.910 -15.155 1.00 88.69 187 TYR A CA 1
ATOM 1447 C C . TYR A 1 187 ? 18.904 15.270 -15.148 1.00 88.69 187 TYR A C 1
ATOM 1449 O O . TYR A 1 187 ? 19.236 16.423 -15.416 1.00 88.69 187 TYR A O 1
ATOM 1457 N N . GLU A 1 188 ? 19.790 14.317 -14.850 1.00 92.50 188 GLU A N 1
ATOM 1458 C CA . GLU A 1 188 ? 21.246 14.515 -14.854 1.00 92.50 188 GLU A CA 1
ATOM 1459 C C . GLU A 1 188 ? 21.786 14.783 -16.266 1.00 92.50 188 GLU A C 1
ATOM 1461 O O . GLU A 1 188 ? 22.521 15.748 -16.470 1.00 92.50 188 GLU A O 1
ATOM 1466 N N . LEU A 1 189 ? 21.403 13.947 -17.235 1.00 90.50 189 LEU A N 1
ATOM 1467 C CA . LEU A 1 189 ? 21.874 14.007 -18.626 1.00 90.50 189 LEU A CA 1
ATOM 1468 C C . LEU A 1 189 ? 21.069 15.012 -19.468 1.00 90.50 189 LEU A C 1
ATOM 1470 O O . LEU A 1 189 ? 21.545 15.570 -20.454 1.00 90.50 189 LEU A O 1
ATOM 1474 N N . GLY A 1 190 ? 19.820 15.259 -19.075 1.00 88.75 190 GLY A N 1
ATOM 1475 C CA . GLY A 1 190 ? 18.844 15.965 -19.892 1.00 88.75 190 GLY A CA 1
ATOM 1476 C C . GLY A 1 190 ? 18.240 15.077 -20.994 1.00 88.75 190 GLY A C 1
ATOM 1477 O O . GLY A 1 190 ? 18.768 14.010 -21.314 1.00 88.75 190 GLY A O 1
ATOM 1478 N N . PRO A 1 191 ? 17.126 15.509 -21.619 1.00 84.62 191 PRO A N 1
ATOM 1479 C CA . PRO A 1 191 ? 16.308 14.621 -22.448 1.00 84.62 191 PRO A CA 1
ATOM 1480 C C . PRO A 1 191 ? 17.024 14.052 -23.678 1.00 84.62 191 PRO A C 1
ATOM 1482 O O . PRO A 1 191 ? 16.847 12.885 -23.999 1.00 84.62 191 PRO A O 1
ATOM 1485 N N . VAL A 1 192 ? 17.828 14.866 -24.372 1.00 87.19 192 VAL A N 1
ATOM 1486 C CA . VAL A 1 192 ? 18.493 14.456 -25.622 1.00 87.19 192 VAL A CA 1
ATOM 1487 C C . VAL A 1 192 ? 19.557 13.396 -25.350 1.00 87.19 192 VAL A C 1
ATOM 1489 O O . VAL A 1 192 ? 19.518 12.327 -25.948 1.00 87.19 192 VAL A O 1
ATOM 1492 N N . GLU A 1 193 ? 20.467 13.664 -24.413 1.00 89.19 193 GLU A N 1
ATOM 1493 C CA . GLU A 1 193 ? 21.553 12.739 -24.078 1.00 89.19 193 GLU A CA 1
ATOM 1494 C C . GLU A 1 193 ? 21.017 11.453 -23.437 1.00 89.19 193 GLU A C 1
ATOM 1496 O O . GLU A 1 193 ? 21.508 10.366 -23.736 1.00 89.19 193 GLU A O 1
ATOM 1501 N N . PHE A 1 194 ? 19.962 11.543 -22.620 1.00 87.69 194 PHE A N 1
ATOM 1502 C CA . PHE A 1 194 ? 19.301 10.363 -22.063 1.00 87.69 194 PHE A CA 1
ATOM 1503 C C . PHE A 1 194 ? 18.723 9.455 -23.157 1.00 87.69 194 PHE A C 1
ATOM 1505 O O . PHE A 1 194 ? 18.938 8.242 -23.128 1.00 87.69 194 PHE A O 1
ATOM 1512 N N . LEU A 1 195 ? 18.019 10.031 -24.135 1.00 84.69 195 LEU A N 1
ATOM 1513 C CA . LEU A 1 195 ? 17.448 9.288 -25.259 1.00 84.69 195 LEU A CA 1
ATOM 1514 C C . LEU A 1 195 ? 18.526 8.645 -26.130 1.00 84.69 195 LEU A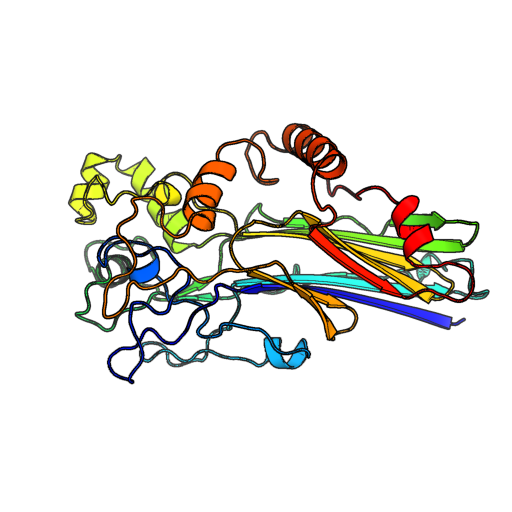 C 1
ATOM 1516 O O . LEU A 1 195 ? 18.418 7.471 -26.466 1.00 84.69 195 LEU A O 1
ATOM 1520 N N . GLU A 1 196 ? 19.597 9.375 -26.442 1.00 85.12 196 GLU A N 1
ATOM 1521 C CA . GLU A 1 196 ? 20.733 8.833 -27.198 1.00 85.12 196 GLU A CA 1
ATOM 1522 C C . GLU A 1 196 ? 21.443 7.705 -26.438 1.00 85.12 196 GLU A C 1
ATOM 1524 O O . GLU A 1 196 ? 21.840 6.706 -27.036 1.00 85.12 196 GLU A O 1
ATOM 1529 N N . THR A 1 197 ? 21.578 7.840 -25.116 1.00 86.19 197 THR A N 1
ATOM 1530 C CA . THR A 1 197 ? 22.258 6.850 -24.270 1.00 86.19 197 THR A CA 1
ATOM 1531 C C . THR A 1 197 ? 21.448 5.570 -24.126 1.00 86.19 197 THR A C 1
ATOM 1533 O O . THR A 1 197 ? 22.013 4.476 -24.169 1.00 86.19 197 THR A O 1
ATOM 1536 N N . THR A 1 198 ? 20.137 5.698 -23.934 1.00 80.62 198 THR A N 1
ATOM 1537 C CA . THR A 1 198 ? 19.231 4.565 -23.714 1.00 80.62 198 THR A CA 1
ATOM 1538 C C . THR A 1 198 ? 18.712 3.965 -25.018 1.00 80.62 198 THR A C 1
ATOM 1540 O O . THR A 1 198 ? 18.330 2.807 -25.039 1.00 80.62 198 THR A O 1
ATOM 1543 N N . GLY A 1 199 ? 18.686 4.715 -26.119 1.00 77.50 199 GLY A N 1
ATOM 1544 C CA . GLY A 1 199 ? 18.027 4.280 -27.351 1.00 77.50 199 GLY A CA 1
ATOM 1545 C C . GLY A 1 199 ? 16.494 4.283 -27.265 1.00 77.50 199 GLY A C 1
ATOM 1546 O O . GLY A 1 199 ? 15.843 3.733 -28.155 1.00 77.50 199 GLY A O 1
ATOM 1547 N N . MET A 1 200 ? 15.910 4.893 -26.222 1.00 75.69 200 MET A N 1
ATOM 1548 C CA . MET A 1 200 ? 14.466 5.137 -26.155 1.00 75.69 200 MET A CA 1
ATOM 1549 C C . MET A 1 200 ? 14.026 6.083 -27.279 1.00 75.69 200 MET A C 1
ATOM 1551 O O . MET A 1 200 ? 14.789 6.937 -27.733 1.00 75.69 200 MET A O 1
ATOM 1555 N N . ASP A 1 201 ? 12.771 5.964 -27.709 1.00 67.19 201 ASP A N 1
ATOM 1556 C CA . ASP A 1 201 ? 12.152 6.989 -28.550 1.00 67.19 201 ASP A CA 1
ATOM 1557 C C . ASP A 1 201 ? 11.636 8.142 -27.674 1.00 67.19 201 ASP A C 1
ATOM 1559 O O . ASP A 1 201 ? 11.278 7.941 -26.514 1.00 67.19 201 ASP A O 1
ATOM 1563 N N . VAL A 1 202 ? 11.547 9.352 -28.226 1.00 65.88 202 VAL A N 1
ATOM 1564 C CA . VAL A 1 202 ? 11.010 10.528 -27.523 1.00 65.88 202 VAL A CA 1
ATOM 1565 C C . VAL A 1 202 ? 9.542 10.335 -27.139 1.00 65.88 202 VAL A C 1
ATOM 1567 O O . VAL A 1 202 ? 9.130 10.752 -26.059 1.00 65.88 202 VAL A O 1
ATOM 1570 N N . GLU A 1 203 ? 8.774 9.648 -27.987 1.00 56.91 203 GLU A N 1
ATOM 1571 C CA . GLU A 1 203 ? 7.383 9.255 -27.719 1.00 56.91 203 GLU A CA 1
ATOM 1572 C C . GLU A 1 203 ? 7.297 8.141 -26.660 1.00 56.91 203 GLU A C 1
ATOM 1574 O O . GLU A 1 203 ? 6.247 7.919 -26.062 1.00 56.91 203 GLU A O 1
ATOM 1579 N N . THR A 1 204 ? 8.424 7.478 -26.388 1.00 51.88 204 THR A N 1
ATOM 1580 C CA . THR A 1 204 ? 8.605 6.439 -25.373 1.00 51.88 204 THR A CA 1
ATOM 1581 C C . THR A 1 204 ? 9.348 6.954 -24.137 1.00 51.88 204 THR A C 1
ATOM 1583 O O . THR A 1 204 ? 9.668 6.132 -23.293 1.00 51.88 204 THR A O 1
ATOM 1586 N N . VAL A 1 205 ? 9.640 8.259 -23.968 1.00 57.72 205 VAL A N 1
ATOM 1587 C CA . VAL A 1 205 ? 10.012 8.783 -22.634 1.00 57.72 205 VAL A CA 1
ATOM 1588 C C . VAL A 1 205 ? 8.724 8.921 -21.858 1.00 57.72 205 VAL A C 1
ATOM 1590 O O . VAL A 1 205 ? 7.981 9.889 -22.045 1.00 57.72 205 VAL A O 1
ATOM 1593 N N . PRO A 1 206 ? 8.397 7.964 -20.998 1.00 62.09 206 PRO A N 1
ATOM 1594 C CA . PRO A 1 206 ? 7.045 7.886 -20.522 1.00 62.09 206 PRO A CA 1
ATOM 1595 C C . PRO A 1 206 ? 6.876 8.932 -19.427 1.00 62.09 206 PRO A C 1
ATOM 1597 O O . PRO A 1 206 ? 7.820 9.230 -18.687 1.00 62.09 206 PRO A O 1
ATOM 1600 N N . ALA A 1 207 ? 5.662 9.460 -19.265 1.00 61.41 207 ALA A N 1
ATOM 1601 C CA . ALA A 1 207 ? 5.350 10.381 -18.170 1.00 61.41 207 ALA A CA 1
ATOM 1602 C C . ALA A 1 207 ? 5.801 9.832 -16.798 1.00 61.41 207 ALA A C 1
ATOM 1604 O O . ALA A 1 207 ? 6.183 10.606 -15.922 1.00 61.41 207 ALA A O 1
ATOM 1605 N N . PHE A 1 208 ? 5.848 8.502 -16.650 1.00 62.62 208 PHE A N 1
ATOM 1606 C CA . PHE A 1 208 ? 6.313 7.826 -15.444 1.00 62.62 208 PHE A CA 1
ATOM 1607 C C . PHE A 1 208 ? 7.829 7.906 -15.191 1.00 62.62 208 PHE A C 1
ATOM 1609 O O . PHE A 1 208 ? 8.231 7.815 -14.042 1.00 62.62 208 PHE A O 1
ATOM 1616 N N . VAL A 1 209 ? 8.697 8.104 -16.194 1.00 70.44 209 VAL A N 1
ATOM 1617 C CA . VAL A 1 209 ? 10.129 8.367 -15.919 1.00 70.44 209 VAL A CA 1
ATOM 1618 C C . VAL A 1 209 ? 10.296 9.777 -15.369 1.00 70.44 209 VAL A C 1
ATOM 1620 O O . VAL A 1 209 ? 11.109 10.003 -14.488 1.00 70.44 209 VAL A O 1
ATOM 1623 N N . VAL A 1 210 ? 9.503 10.742 -15.834 1.00 71.06 210 VAL A N 1
ATOM 1624 C CA . VAL A 1 210 ? 9.553 12.120 -15.318 1.00 71.06 210 VAL A CA 1
ATOM 1625 C C . VAL A 1 210 ? 8.937 12.196 -13.914 1.00 71.06 210 VAL A C 1
ATOM 1627 O O . VAL A 1 210 ? 9.451 12.898 -13.034 1.00 71.06 210 VAL A O 1
ATOM 1630 N N . GLN A 1 211 ? 7.850 11.456 -13.692 1.00 69.62 211 GLN A N 1
ATOM 1631 C CA . GLN A 1 211 ? 7.162 11.344 -12.411 1.00 69.62 211 GLN A CA 1
ATOM 1632 C C . GLN A 1 211 ? 6.834 9.882 -12.102 1.00 69.62 211 GLN A C 1
ATOM 1634 O O . GLN A 1 211 ? 5.765 9.402 -12.488 1.00 69.62 211 GLN A O 1
ATOM 1639 N N . PRO A 1 212 ? 7.742 9.178 -11.407 1.00 72.50 212 PRO A N 1
ATOM 1640 C CA . PRO A 1 212 ? 7.533 7.802 -11.005 1.00 72.50 212 PRO A CA 1
ATOM 1641 C C . PRO A 1 212 ? 6.271 7.710 -10.165 1.00 72.50 212 PRO A C 1
ATOM 1643 O O . PRO A 1 212 ? 6.113 8.458 -9.194 1.00 72.50 212 PRO A O 1
ATOM 1646 N N . PRO A 1 213 ? 5.344 6.845 -10.564 1.00 69.38 213 PRO A N 1
ATOM 1647 C CA . PRO A 1 213 ? 4.049 6.819 -9.938 1.00 69.38 213 PRO A CA 1
ATOM 1648 C C . PRO A 1 213 ? 4.149 6.080 -8.592 1.00 69.38 213 PRO A C 1
ATOM 1650 O O . PRO A 1 213 ? 4.836 5.060 -8.471 1.00 69.38 213 PRO A O 1
ATOM 1653 N N . ASN A 1 214 ? 3.513 6.628 -7.553 1.00 77.94 214 ASN A N 1
ATOM 1654 C CA . ASN A 1 214 ? 3.548 6.048 -6.212 1.00 77.94 214 ASN A CA 1
ATOM 1655 C C . ASN A 1 214 ? 2.367 5.107 -6.009 1.00 77.94 214 ASN A C 1
ATOM 1657 O O . ASN A 1 214 ? 1.208 5.479 -6.195 1.00 77.94 214 ASN A O 1
ATOM 1661 N N . MET A 1 215 ? 2.670 3.892 -5.577 1.00 85.50 215 MET A N 1
ATOM 1662 C CA . MET A 1 215 ? 1.679 2.944 -5.088 1.00 85.50 215 MET A CA 1
ATOM 1663 C C . MET A 1 215 ? 1.554 3.169 -3.589 1.00 85.50 215 MET A C 1
ATOM 1665 O O . MET A 1 215 ? 2.582 3.177 -2.916 1.00 85.50 215 MET A O 1
ATOM 1669 N N . TYR A 1 216 ? 0.355 3.367 -3.043 1.00 90.12 216 TYR A N 1
ATOM 1670 C CA . TYR A 1 216 ? 0.209 3.651 -1.615 1.00 90.12 216 TYR A CA 1
ATOM 1671 C C . TYR A 1 216 ? -1.105 3.181 -1.002 1.00 90.12 216 TYR A C 1
ATOM 1673 O O . TYR A 1 216 ? -2.106 2.998 -1.687 1.00 90.12 216 TYR A O 1
ATOM 1681 N N . THR A 1 217 ? -1.097 3.029 0.324 1.00 94.06 217 THR A N 1
ATOM 1682 C CA . THR A 1 217 ? -2.292 2.786 1.143 1.00 94.06 217 THR A CA 1
ATOM 1683 C C . THR A 1 217 ? -2.228 3.590 2.439 1.00 94.06 217 THR A C 1
ATOM 1685 O O . THR A 1 217 ? -1.191 3.614 3.109 1.00 94.06 217 THR A O 1
ATOM 1688 N N . PHE A 1 218 ? -3.340 4.225 2.811 1.00 94.38 218 PHE A N 1
ATOM 1689 C CA . PHE A 1 218 ? -3.532 4.880 4.104 1.00 94.38 218 PHE A CA 1
ATOM 1690 C C . PHE A 1 218 ? -4.385 3.988 5.013 1.00 94.38 218 PHE A C 1
ATOM 1692 O O . PHE A 1 218 ? -5.612 4.083 5.024 1.00 94.38 218 PHE A O 1
ATOM 1699 N N . LEU A 1 219 ? -3.718 3.099 5.750 1.00 97.50 219 LEU A N 1
ATOM 1700 C CA . LEU A 1 219 ? -4.340 2.119 6.636 1.00 97.50 219 LEU A CA 1
ATOM 1701 C C . LEU A 1 219 ? -4.554 2.698 8.038 1.00 97.50 219 LEU A C 1
ATOM 1703 O O . LEU A 1 219 ? -3.665 3.331 8.602 1.00 97.50 219 LEU A O 1
ATOM 1707 N N . GLU A 1 220 ? -5.712 2.428 8.626 1.00 97.44 220 GLU A N 1
ATOM 1708 C CA . GLU A 1 220 ? -6.060 2.751 10.004 1.00 97.44 220 GLU A CA 1
ATOM 1709 C C . GLU A 1 220 ? -6.721 1.541 10.677 1.00 97.44 220 GLU A C 1
ATOM 1711 O O . GLU A 1 220 ? -7.559 0.866 10.076 1.00 97.44 220 GLU A O 1
ATOM 1716 N N . LEU A 1 221 ? -6.367 1.295 11.938 1.00 98.31 221 LEU A N 1
ATOM 1717 C CA . LEU A 1 221 ? -6.967 0.274 12.794 1.00 98.31 221 LEU A CA 1
ATOM 1718 C C . LEU A 1 221 ? -7.359 0.907 14.133 1.00 98.31 221 LEU A C 1
ATOM 1720 O O . LEU A 1 221 ? -6.526 1.528 14.794 1.00 98.31 221 LEU A O 1
ATOM 1724 N N . ALA A 1 222 ? -8.610 0.710 14.542 1.00 98.19 222 ALA A N 1
ATOM 1725 C CA . ALA A 1 222 ? -9.133 1.032 15.863 1.00 98.19 222 ALA A CA 1
ATOM 1726 C C . ALA A 1 222 ? -9.634 -0.241 16.557 1.00 98.19 222 ALA A C 1
ATOM 1728 O O . ALA A 1 222 ? -10.366 -1.033 15.963 1.00 98.19 222 ALA A O 1
ATOM 1729 N N . ALA A 1 223 ? -9.264 -0.413 17.823 1.00 98.19 223 ALA A N 1
ATOM 1730 C CA . ALA A 1 223 ? -9.700 -1.506 18.681 1.00 98.19 223 ALA A CA 1
ATOM 1731 C C . ALA A 1 223 ? -10.228 -0.942 20.009 1.00 98.19 223 ALA A C 1
ATOM 1733 O O . ALA A 1 223 ? -9.525 -0.213 20.711 1.00 98.19 223 ALA A O 1
ATOM 1734 N N . MET A 1 224 ? -11.471 -1.275 20.347 1.00 98.44 224 MET A N 1
ATOM 1735 C CA . MET A 1 224 ? -12.182 -0.802 21.536 1.00 98.44 224 MET A CA 1
ATOM 1736 C C . MET A 1 224 ? -12.153 -1.857 22.649 1.00 98.44 224 MET A C 1
ATOM 1738 O O . MET A 1 224 ? -12.035 -3.058 22.393 1.00 98.44 224 MET A O 1
ATOM 1742 N N . ALA A 1 225 ? -12.259 -1.426 23.906 1.00 98.31 225 ALA A N 1
ATOM 1743 C CA . ALA A 1 225 ? -12.175 -2.310 25.071 1.00 98.31 225 ALA A CA 1
ATOM 1744 C C . ALA A 1 225 ? -13.271 -3.391 25.098 1.00 98.31 225 ALA A C 1
ATOM 1746 O O . ALA A 1 225 ? -13.026 -4.526 25.533 1.00 98.31 225 ALA A O 1
ATOM 1747 N N . ASP A 1 226 ? -14.442 -3.080 24.547 1.00 97.81 226 ASP A N 1
ATOM 1748 C CA . ASP A 1 226 ? -15.588 -3.988 24.461 1.00 97.81 226 ASP A CA 1
ATOM 1749 C C . ASP A 1 226 ? -15.435 -5.065 23.370 1.00 97.81 226 ASP A C 1
ATOM 1751 O O . ASP A 1 226 ? -16.299 -5.928 23.224 1.00 97.81 226 ASP A O 1
ATOM 1755 N N . GLY A 1 227 ? -14.324 -5.039 22.627 1.00 97.56 227 GLY A N 1
ATOM 1756 C CA . GLY A 1 227 ? -14.026 -5.961 21.536 1.00 97.56 227 GLY A CA 1
ATOM 1757 C C . GLY A 1 227 ? -14.401 -5.442 20.150 1.00 97.56 227 GLY A C 1
ATOM 1758 O O . GLY A 1 227 ? -14.132 -6.140 19.179 1.00 97.56 227 GLY A O 1
ATOM 1759 N N . THR A 1 228 ? -14.973 -4.241 20.030 1.00 98.44 228 THR A N 1
ATOM 1760 C CA . THR A 1 228 ? -15.258 -3.650 18.717 1.00 98.44 228 THR A CA 1
ATOM 1761 C C . THR A 1 228 ? -13.963 -3.349 17.974 1.00 98.44 228 THR A C 1
ATOM 1763 O O . THR A 1 228 ? -13.063 -2.709 18.523 1.00 98.44 228 THR A O 1
ATOM 1766 N N . THR A 1 229 ? -13.884 -3.744 16.707 1.00 98.25 229 THR A N 1
ATOM 1767 C CA . THR A 1 229 ? -12.760 -3.423 15.822 1.00 98.25 229 THR A CA 1
ATOM 1768 C C . THR A 1 229 ? -13.247 -2.695 14.578 1.00 98.25 229 THR A C 1
ATOM 1770 O O . THR A 1 229 ? -14.343 -2.934 14.063 1.00 98.25 229 THR A O 1
ATOM 1773 N N . LEU A 1 230 ? -12.429 -1.767 14.095 1.00 98.25 230 LEU A N 1
ATOM 1774 C CA . LEU A 1 230 ? -12.661 -1.050 12.852 1.00 98.25 230 LEU A CA 1
ATOM 1775 C C . LEU A 1 230 ? -11.338 -0.902 12.110 1.00 98.25 230 LEU A C 1
ATOM 1777 O O . LEU A 1 230 ? -10.384 -0.329 12.631 1.00 98.25 230 LEU A O 1
ATOM 1781 N N . VAL A 1 231 ? -11.315 -1.375 10.873 1.00 98.25 231 VAL A N 1
ATOM 1782 C CA . VAL A 1 231 ? -10.199 -1.256 9.946 1.00 98.25 231 VAL A CA 1
ATOM 1783 C C . VAL A 1 231 ? -10.653 -0.448 8.745 1.00 98.25 231 VAL A C 1
ATOM 1785 O O . VAL A 1 231 ? -11.684 -0.747 8.142 1.00 98.25 231 VAL A O 1
ATOM 1788 N N . ARG A 1 232 ? -9.890 0.583 8.389 1.00 96.81 232 ARG A N 1
ATOM 1789 C CA . ARG A 1 232 ? -10.191 1.458 7.254 1.00 96.81 232 ARG A CA 1
ATOM 1790 C C . ARG A 1 232 ? -8.954 1.663 6.409 1.00 96.81 232 ARG A C 1
ATOM 1792 O O . ARG A 1 232 ? -7.882 1.945 6.933 1.00 96.81 232 ARG A O 1
ATOM 1799 N N . VAL A 1 233 ? -9.132 1.607 5.099 1.00 96.06 233 VAL A N 1
ATOM 1800 C CA . VAL A 1 233 ? -8.186 2.196 4.156 1.00 96.06 233 VAL A CA 1
ATOM 1801 C C . VAL A 1 233 ? -8.813 3.490 3.676 1.00 96.06 233 VAL A C 1
ATOM 1803 O O . VAL A 1 233 ? -9.723 3.476 2.852 1.00 96.06 233 VAL A O 1
ATOM 1806 N N . TRP A 1 234 ? -8.399 4.609 4.266 1.00 92.88 234 TRP A N 1
ATOM 1807 C CA . TRP A 1 234 ? -9.008 5.917 4.002 1.00 92.88 234 TRP A CA 1
ATOM 1808 C C . TRP A 1 234 ? -8.852 6.344 2.550 1.00 92.88 234 TRP A C 1
ATOM 1810 O O . TRP A 1 234 ? -9.790 6.889 1.965 1.00 92.88 234 TRP A O 1
ATOM 1820 N N . ASP A 1 235 ? -7.679 6.056 1.996 1.00 90.94 235 ASP A N 1
ATOM 1821 C CA . ASP A 1 235 ? -7.344 6.268 0.601 1.00 90.94 235 ASP A CA 1
ATOM 1822 C C . ASP A 1 235 ? -6.262 5.276 0.159 1.00 90.94 235 ASP A C 1
ATOM 1824 O O . ASP A 1 235 ? -5.493 4.756 0.981 1.00 90.94 235 ASP A O 1
ATOM 1828 N N . ALA A 1 236 ? -6.204 5.017 -1.139 1.00 89.25 236 ALA A N 1
ATOM 1829 C CA . ALA A 1 236 ? -5.194 4.181 -1.767 1.00 89.25 236 ALA A CA 1
ATOM 1830 C C . ALA A 1 236 ? -4.968 4.643 -3.207 1.00 89.25 236 ALA A C 1
ATOM 1832 O O . ALA A 1 236 ? -5.866 5.200 -3.842 1.00 89.25 236 ALA A O 1
ATOM 1833 N N . SER A 1 237 ? -3.778 4.381 -3.747 1.00 83.38 237 SER A N 1
ATOM 1834 C CA . SER A 1 237 ? -3.536 4.593 -5.174 1.00 83.38 237 SER A CA 1
ATOM 1835 C C . SER A 1 237 ? -4.564 3.819 -6.012 1.00 83.38 237 SER A C 1
ATOM 1837 O O . SER A 1 237 ? -4.915 2.687 -5.699 1.00 83.38 237 SER A O 1
ATOM 1839 N N . ARG A 1 238 ? -5.061 4.406 -7.106 1.00 77.50 2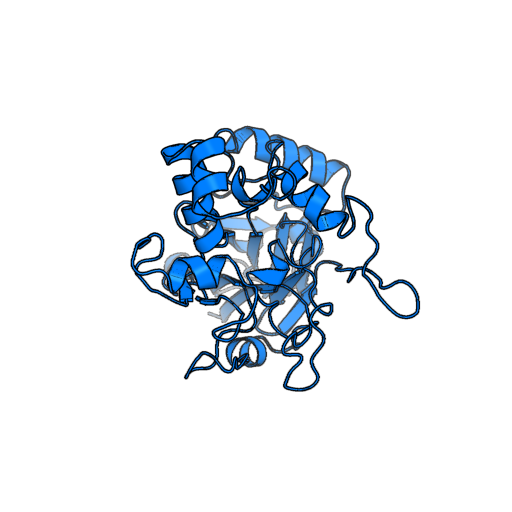38 ARG A N 1
ATOM 1840 C CA . ARG A 1 238 ? -6.035 3.723 -7.988 1.00 77.50 238 ARG A CA 1
ATOM 1841 C C . ARG A 1 238 ? -5.446 2.553 -8.766 1.00 77.50 238 ARG A C 1
ATOM 1843 O O . ARG A 1 238 ? -6.187 1.714 -9.283 1.00 77.50 238 ARG A O 1
ATOM 1850 N N . TYR A 1 239 ? -4.129 2.565 -8.897 1.00 73.62 239 TYR A N 1
ATOM 1851 C CA . TYR A 1 239 ? -3.338 1.507 -9.477 1.00 73.62 239 TYR A CA 1
ATOM 1852 C C . TYR A 1 239 ? -2.086 1.313 -8.609 1.00 73.62 239 TYR A C 1
ATOM 1854 O O . TYR A 1 239 ? -1.451 2.308 -8.252 1.00 73.62 239 TYR A O 1
ATOM 1862 N N . PRO A 1 240 ? -1.698 0.067 -8.292 1.00 80.31 240 PRO A N 1
ATOM 1863 C CA . PRO A 1 240 ? -2.300 -1.184 -8.749 1.00 80.31 240 PRO A CA 1
ATOM 1864 C C . PRO A 1 240 ? -3.378 -1.702 -7.775 1.00 80.31 240 PRO A C 1
ATOM 1866 O O . PRO A 1 240 ? -4.018 -0.902 -7.099 1.00 80.31 240 PRO A O 1
ATOM 1869 N N . LYS A 1 241 ? -3.658 -3.013 -7.744 1.00 88.38 241 LYS A N 1
ATOM 1870 C CA . LYS A 1 241 ? -4.726 -3.577 -6.900 1.00 88.38 241 LYS A CA 1
ATOM 1871 C C . LYS A 1 241 ? -4.271 -3.679 -5.440 1.00 88.38 241 LYS A C 1
ATOM 1873 O O . LYS A 1 241 ? -3.140 -4.082 -5.157 1.00 88.38 241 LYS A O 1
ATOM 1878 N N . HIS A 1 242 ? -5.165 -3.351 -4.512 1.00 94.25 242 HIS A N 1
ATOM 1879 C CA . HIS A 1 242 ? -4.921 -3.404 -3.076 1.00 94.25 242 HIS A CA 1
ATOM 1880 C C . HIS A 1 242 ? -5.902 -4.353 -2.399 1.00 94.25 242 HIS A C 1
ATOM 1882 O O . HIS A 1 242 ? -7.070 -4.423 -2.765 1.00 94.25 242 HIS A O 1
ATOM 1888 N N . TYR A 1 243 ? -5.418 -5.049 -1.381 1.00 97.69 243 TYR A N 1
ATOM 1889 C CA . TYR A 1 243 ? -6.174 -6.037 -0.626 1.00 97.69 243 TYR A CA 1
ATOM 1890 C C . TYR A 1 243 ? -6.123 -5.690 0.843 1.00 97.69 243 TYR A C 1
ATOM 1892 O O . TYR A 1 243 ? -5.032 -5.438 1.355 1.00 97.69 243 TYR A O 1
ATOM 1900 N N . LEU A 1 244 ? -7.266 -5.715 1.518 1.00 98.56 244 LEU A N 1
ATOM 1901 C CA . LEU A 1 244 ? -7.361 -5.509 2.952 1.00 98.56 244 LEU A CA 1
ATOM 1902 C C . LEU A 1 244 ? -7.537 -6.847 3.674 1.00 98.56 244 LEU A C 1
ATOM 1904 O O . LEU A 1 244 ? -8.501 -7.574 3.437 1.00 98.56 244 LEU A O 1
ATOM 1908 N N . TYR A 1 245 ? -6.644 -7.114 4.621 1.00 98.75 245 TYR A N 1
ATOM 1909 C CA . TYR A 1 245 ? -6.718 -8.222 5.562 1.00 98.75 245 TYR A CA 1
ATOM 1910 C C . TYR A 1 245 ? -6.958 -7.680 6.968 1.00 98.75 245 TYR A C 1
ATOM 1912 O O . TYR A 1 245 ? -6.289 -6.736 7.392 1.00 98.75 245 TYR A O 1
ATOM 1920 N N . ALA A 1 246 ? -7.879 -8.299 7.700 1.00 98.38 246 ALA A N 1
ATOM 1921 C CA . ALA A 1 246 ? -8.079 -8.067 9.127 1.00 98.38 246 ALA A CA 1
ATOM 1922 C C . ALA A 1 246 ? -8.034 -9.413 9.845 1.00 98.38 246 ALA A C 1
ATOM 1924 O O . ALA A 1 246 ? -8.747 -10.341 9.445 1.00 98.38 246 ALA A O 1
ATOM 1925 N N . ASP A 1 247 ? -7.173 -9.511 10.858 1.00 96.94 247 ASP A N 1
ATOM 1926 C CA . ASP A 1 247 ? -6.887 -10.751 11.588 1.00 96.94 247 ASP A CA 1
ATOM 1927 C C . ASP A 1 247 ? -6.556 -11.912 10.641 1.00 96.94 247 ASP A C 1
ATOM 1929 O O . ASP A 1 247 ? -7.188 -12.968 10.641 1.00 96.94 247 ASP A O 1
ATOM 1933 N N . GLU A 1 248 ? -5.571 -11.652 9.773 1.00 97.06 248 GLU A N 1
ATOM 1934 C CA . GLU A 1 248 ? -5.018 -12.577 8.769 1.00 97.06 248 GLU A CA 1
ATOM 1935 C C . GLU A 1 248 ? -6.009 -13.056 7.689 1.00 97.06 248 GLU A C 1
ATOM 1937 O O . GLU A 1 248 ? -5.667 -13.904 6.866 1.00 97.06 248 GLU A O 1
ATOM 1942 N N . ARG A 1 249 ? -7.225 -12.496 7.633 1.00 98.25 249 ARG A N 1
ATOM 1943 C CA . ARG A 1 249 ? -8.250 -12.849 6.640 1.00 98.25 249 ARG A CA 1
ATOM 1944 C C . ARG A 1 249 ? -8.532 -11.712 5.678 1.00 98.25 249 ARG A C 1
ATOM 1946 O O . ARG A 1 249 ? -8.776 -10.596 6.131 1.00 98.25 249 ARG A O 1
ATOM 1953 N N . LYS A 1 250 ? -8.570 -12.000 4.375 1.00 98.12 250 LYS A N 1
ATOM 1954 C CA . LYS A 1 250 ? -9.004 -11.059 3.332 1.00 98.12 250 LYS A CA 1
ATOM 1955 C C . LYS A 1 250 ? -10.443 -10.625 3.612 1.00 98.12 250 LYS A C 1
ATOM 1957 O O . LYS A 1 250 ? -11.318 -11.463 3.835 1.00 98.12 250 LYS A O 1
ATOM 1962 N N . ARG A 1 251 ? -10.683 -9.316 3.660 1.00 97.75 251 ARG A N 1
ATOM 1963 C CA . ARG A 1 251 ? -11.993 -8.720 3.976 1.00 97.75 251 ARG A CA 1
ATOM 1964 C C . ARG A 1 251 ? -12.545 -7.867 2.850 1.00 97.75 251 ARG A C 1
ATOM 1966 O O . ARG A 1 251 ? -13.761 -7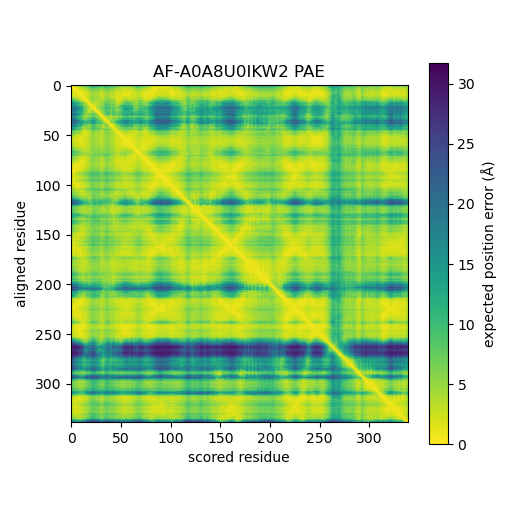.791 2.714 1.00 97.75 251 ARG A O 1
ATOM 1973 N N . ASP A 1 252 ? -11.660 -7.222 2.103 1.00 97.12 252 ASP A N 1
ATOM 1974 C CA . ASP A 1 252 ? -12.017 -6.263 1.067 1.00 97.12 252 ASP A CA 1
ATOM 1975 C C . ASP A 1 252 ? -10.863 -6.125 0.061 1.00 97.12 252 ASP A C 1
ATOM 1977 O O . ASP A 1 252 ? -9.729 -6.532 0.342 1.00 97.12 252 ASP A O 1
ATOM 1981 N N . GLU A 1 253 ? -11.142 -5.556 -1.103 1.00 94.88 253 GLU A N 1
ATOM 1982 C CA . GLU A 1 253 ? -10.154 -5.286 -2.145 1.00 94.88 253 GLU A CA 1
ATOM 1983 C C . GLU A 1 253 ? -10.586 -4.112 -3.021 1.00 94.88 253 GLU A C 1
ATOM 1985 O O . GLU A 1 253 ? -11.774 -3.851 -3.191 1.00 94.88 253 GLU A O 1
ATOM 1990 N N . THR A 1 254 ? -9.624 -3.402 -3.610 1.00 89.38 254 THR A N 1
ATOM 1991 C CA . THR A 1 254 ? -9.960 -2.406 -4.626 1.00 89.38 254 THR A CA 1
ATOM 1992 C C . THR A 1 254 ? -10.376 -3.094 -5.917 1.00 89.38 254 THR A C 1
ATOM 1994 O O . THR A 1 254 ? -9.762 -4.076 -6.346 1.00 89.38 254 THR A O 1
ATOM 1997 N N . ASP A 1 255 ? -11.388 -2.534 -6.579 1.00 81.00 255 ASP A N 1
ATOM 1998 C CA . ASP A 1 255 ? -11.750 -2.959 -7.926 1.00 81.00 255 ASP A CA 1
ATOM 1999 C C . ASP A 1 255 ? -10.531 -2.859 -8.838 1.00 81.00 255 ASP A C 1
ATOM 2001 O O . ASP A 1 255 ? -9.800 -1.864 -8.817 1.00 81.00 255 ASP A O 1
ATOM 2005 N N . PHE A 1 256 ? -10.354 -3.851 -9.696 1.00 73.75 256 PHE A N 1
ATOM 2006 C CA . PHE A 1 256 ? -9.350 -3.833 -10.742 1.00 73.75 256 PHE A CA 1
ATOM 2007 C C . PHE A 1 256 ? -9.947 -4.440 -12.004 1.00 73.75 256 PHE A C 1
ATOM 2009 O O . PHE A 1 256 ? -10.536 -5.517 -11.961 1.00 73.75 256 PHE A O 1
ATOM 2016 N N . GLU A 1 257 ? -9.786 -3.740 -13.119 1.00 61.16 257 GLU A N 1
ATOM 2017 C CA . GLU A 1 257 ? -10.137 -4.255 -14.434 1.00 61.16 257 GLU A CA 1
ATOM 2018 C C . GLU A 1 257 ? -8.835 -4.440 -15.206 1.00 61.16 257 GLU A C 1
ATOM 2020 O O . GLU A 1 257 ? -8.117 -3.473 -15.471 1.00 61.16 257 GLU A O 1
ATOM 2025 N N . GLU A 1 258 ? -8.528 -5.691 -15.543 1.00 59.59 258 GLU A N 1
ATOM 2026 C CA . GLU A 1 258 ? -7.538 -5.993 -16.572 1.00 59.59 258 GLU A CA 1
ATOM 2027 C C . GLU A 1 258 ? -7.996 -5.313 -17.864 1.00 59.59 258 GLU A C 1
ATOM 2029 O O . GLU A 1 258 ? -9.188 -5.329 -18.198 1.00 59.59 258 GLU A O 1
ATOM 2034 N N . GLY A 1 259 ? -7.085 -4.672 -18.599 1.00 52.59 259 GLY A N 1
ATOM 2035 C CA . GLY A 1 259 ? -7.496 -4.155 -19.900 1.00 52.59 259 GLY A CA 1
ATOM 2036 C C . GLY A 1 259 ? -7.778 -5.308 -20.870 1.00 52.59 259 GLY A C 1
ATOM 2037 O O . GLY A 1 259 ? -7.449 -6.469 -20.639 1.00 52.59 259 GLY A O 1
ATOM 2038 N N . SER A 1 260 ? -8.495 -4.998 -21.947 1.00 45.25 260 SER A N 1
ATOM 2039 C CA . SER A 1 260 ? -9.041 -6.016 -22.846 1.00 45.25 260 SER A CA 1
ATOM 2040 C C . SER A 1 260 ? -8.281 -6.086 -24.168 1.00 45.25 260 SER A C 1
ATOM 2042 O O . SER A 1 260 ? -8.039 -5.070 -24.826 1.00 45.25 260 SER A O 1
ATOM 2044 N N . ARG A 1 261 ? -7.988 -7.317 -24.607 1.00 46.16 261 ARG A N 1
ATOM 2045 C CA . ARG A 1 261 ? -7.552 -7.613 -25.979 1.00 46.16 261 ARG A CA 1
ATOM 2046 C C . ARG A 1 261 ? -8.711 -7.406 -26.954 1.00 46.16 261 ARG A C 1
ATOM 2048 O O . ARG A 1 261 ? -9.845 -7.811 -26.681 1.00 46.16 261 ARG A O 1
ATOM 2055 N N . LEU A 1 262 ? -8.442 -6.860 -28.141 1.00 44.28 262 LEU A N 1
ATOM 2056 C CA . LEU A 1 262 ? -9.357 -7.075 -29.264 1.00 44.28 262 LEU A CA 1
ATOM 2057 C C . LEU A 1 262 ? -9.227 -8.534 -29.725 1.00 44.28 262 LEU A C 1
ATOM 2059 O O . LEU A 1 262 ? -8.155 -9.132 -29.667 1.00 44.28 262 LEU A O 1
ATOM 2063 N N . SER A 1 263 ? -10.340 -9.134 -30.146 1.00 39.59 263 SER A N 1
ATOM 2064 C CA . SER A 1 263 ? -10.422 -10.545 -30.535 1.00 39.59 263 SER A CA 1
ATOM 2065 C C . SER A 1 263 ? -9.312 -10.950 -31.520 1.00 39.59 263 SER A C 1
ATOM 2067 O O . SER A 1 263 ? -9.423 -10.661 -32.712 1.00 39.59 263 SER A O 1
ATOM 2069 N N . GLY A 1 264 ? -8.293 -11.663 -31.028 1.00 42.75 264 GLY A N 1
ATOM 2070 C CA . GLY A 1 264 ? -7.261 -12.306 -31.846 1.00 42.75 264 GLY A CA 1
ATOM 2071 C C . GLY A 1 264 ? -5.882 -11.639 -31.911 1.00 42.75 264 GLY A C 1
ATOM 2072 O O . GLY A 1 264 ? -5.071 -12.121 -32.695 1.00 42.75 264 GLY A O 1
ATOM 2073 N N . GLY A 1 265 ? -5.588 -10.604 -31.120 1.00 48.06 265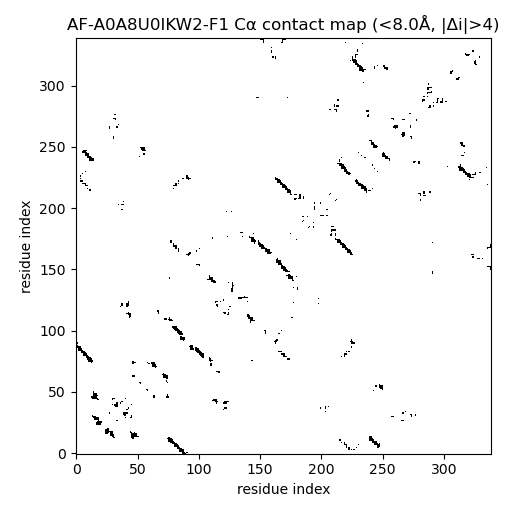 GLY A N 1
ATOM 2074 C CA . GLY A 1 265 ? -4.231 -10.049 -31.013 1.00 48.06 265 GLY A CA 1
ATOM 2075 C C . GLY A 1 265 ? -4.199 -8.527 -30.893 1.00 48.06 265 GLY A C 1
ATOM 2076 O O . GLY A 1 265 ? -5.041 -7.848 -31.476 1.00 48.06 265 GLY A O 1
ATOM 2077 N N . GLU A 1 266 ? -3.200 -8.061 -30.140 1.00 42.78 266 GLU A N 1
ATOM 2078 C CA . GLU A 1 266 ? -2.911 -6.691 -29.690 1.00 42.78 266 GLU A CA 1
ATOM 2079 C C . GLU A 1 266 ? -3.892 -6.114 -28.647 1.00 42.78 266 GLU A C 1
ATOM 2081 O O . GLU A 1 266 ? -5.118 -6.058 -28.824 1.00 42.78 266 GLU A O 1
ATOM 2086 N N . TRP A 1 267 ? -3.317 -5.643 -27.532 1.00 44.69 267 TRP A N 1
ATOM 2087 C CA . TRP A 1 267 ? -3.953 -4.637 -26.685 1.00 44.69 267 TRP A CA 1
ATOM 2088 C C . TRP A 1 267 ? -4.287 -3.441 -27.560 1.00 44.69 267 TRP A C 1
ATOM 2090 O O . TRP A 1 267 ? -3.526 -3.091 -28.464 1.00 44.69 267 TRP A O 1
ATOM 2100 N N . ARG A 1 268 ? -5.438 -2.803 -27.337 1.00 40.50 268 ARG A N 1
ATOM 2101 C CA . ARG A 1 268 ? -5.742 -1.589 -28.094 1.00 40.50 268 ARG A CA 1
ATOM 2102 C C . ARG A 1 268 ? -4.585 -0.603 -27.938 1.00 40.50 268 ARG A C 1
ATOM 2104 O O . ARG A 1 268 ? -4.355 -0.113 -26.838 1.00 40.50 268 ARG A O 1
ATOM 2111 N N . GLN A 1 269 ? -3.997 -0.206 -29.067 1.00 41.38 269 GLN A N 1
ATOM 2112 C CA . GLN A 1 269 ? -3.436 1.127 -29.271 1.00 41.38 269 GLN A CA 1
ATOM 2113 C C . GLN A 1 269 ? -4.579 2.152 -29.117 1.00 41.38 269 GLN A C 1
ATOM 2115 O O . GLN A 1 269 ? -5.074 2.755 -30.060 1.00 41.38 269 GLN A O 1
ATOM 2120 N N . ASN A 1 270 ? -5.100 2.292 -27.907 1.00 34.34 270 ASN A N 1
ATOM 2121 C CA . ASN A 1 270 ? -5.563 3.582 -27.461 1.00 34.34 270 ASN A CA 1
ATOM 2122 C C . ASN A 1 270 ? -4.323 4.165 -26.807 1.00 34.34 270 ASN A C 1
ATOM 2124 O O . ASN A 1 270 ? -3.722 3.514 -25.958 1.00 34.34 270 ASN A O 1
ATOM 2128 N N . GLU A 1 271 ? -3.963 5.387 -27.152 1.00 37.41 271 GLU A N 1
ATOM 2129 C CA . GLU A 1 271 ? -2.900 6.178 -26.522 1.00 37.41 271 GLU A CA 1
ATOM 2130 C C . GLU A 1 271 ? -3.151 6.418 -24.996 1.00 37.41 271 GLU A C 1
ATOM 2132 O O . GLU A 1 271 ? -2.614 7.356 -24.427 1.00 37.41 271 GLU A O 1
ATOM 2137 N N . ASN A 1 272 ? -3.996 5.595 -24.336 1.00 38.38 272 ASN A N 1
ATOM 2138 C CA . ASN A 1 272 ? -4.613 5.716 -23.009 1.00 38.38 272 ASN A CA 1
ATOM 2139 C C . ASN A 1 272 ? -5.064 4.358 -22.356 1.00 38.38 272 ASN A C 1
ATOM 2141 O O . ASN A 1 272 ? -5.924 4.380 -21.481 1.00 38.38 272 ASN A O 1
ATOM 2145 N N . ALA A 1 273 ? -4.604 3.162 -22.772 1.00 40.50 273 ALA A N 1
ATOM 2146 C CA . ALA A 1 273 ? -5.370 1.899 -22.586 1.00 40.50 273 ALA A CA 1
ATOM 2147 C C . ALA A 1 273 ? -5.094 0.978 -21.369 1.00 40.50 273 ALA A C 1
ATOM 2149 O O . ALA A 1 273 ? -5.573 -0.153 -21.354 1.00 40.50 273 ALA A O 1
ATOM 2150 N N . ASN A 1 274 ? -4.450 1.457 -20.310 1.00 47.81 274 ASN A N 1
ATOM 2151 C CA . ASN A 1 274 ? -4.998 1.182 -18.982 1.00 47.81 274 ASN A CA 1
ATOM 2152 C C . ASN A 1 274 ? -5.431 2.560 -18.493 1.00 47.81 274 ASN A C 1
ATOM 2154 O O . ASN A 1 274 ? -4.586 3.330 -18.034 1.00 47.81 274 ASN A O 1
ATOM 2158 N N . GLU A 1 275 ? -6.704 2.928 -18.715 1.00 46.25 275 GLU A N 1
ATOM 2159 C CA . GLU A 1 275 ? -7.211 4.271 -18.381 1.00 46.25 275 GLU A CA 1
ATOM 2160 C C . GLU A 1 275 ? -6.814 4.629 -16.948 1.00 46.25 275 GLU A C 1
ATOM 2162 O O . GLU A 1 275 ? -6.400 5.755 -16.701 1.00 46.25 275 GLU A O 1
ATOM 2167 N N . ARG A 1 276 ? -6.792 3.642 -16.040 1.00 51.03 276 ARG A N 1
ATOM 2168 C CA . ARG A 1 276 ? -6.341 3.810 -14.659 1.00 51.03 276 ARG A CA 1
ATOM 2169 C C . ARG A 1 276 ? -4.847 4.070 -14.520 1.00 51.03 276 ARG A C 1
ATOM 2171 O O . ARG A 1 276 ? -4.495 4.863 -13.663 1.00 51.03 276 ARG A O 1
ATOM 2178 N N . PHE A 1 277 ? -3.973 3.472 -15.330 1.00 53.44 277 PHE A N 1
ATOM 2179 C CA . PHE A 1 277 ? -2.532 3.754 -15.296 1.00 53.44 277 PHE A CA 1
ATOM 2180 C C . PHE A 1 277 ? -2.206 5.143 -15.869 1.00 53.44 277 PHE A C 1
ATOM 2182 O O . PHE A 1 277 ? -1.464 5.913 -15.260 1.00 53.44 277 PHE A O 1
ATOM 2189 N N . GLY A 1 278 ? -2.766 5.487 -17.037 1.00 53.03 278 GLY A N 1
ATOM 2190 C CA . GLY A 1 278 ? -2.584 6.812 -17.642 1.00 53.03 278 GLY A CA 1
ATOM 2191 C C . GLY A 1 278 ? -3.157 7.913 -16.748 1.00 53.03 278 GLY A C 1
ATOM 2192 O O . GLY A 1 278 ? -2.513 8.933 -16.510 1.00 53.03 278 GLY A O 1
ATOM 2193 N N . GLN A 1 279 ? -4.326 7.656 -16.161 1.00 52.56 279 GLN A N 1
ATOM 2194 C CA . GLN A 1 279 ? -4.924 8.503 -15.142 1.00 52.56 279 GLN A CA 1
ATOM 2195 C C . GLN A 1 279 ? -4.102 8.525 -13.847 1.00 52.56 279 GLN A C 1
ATOM 2197 O O . GLN A 1 279 ? -3.973 9.593 -13.275 1.00 52.56 279 GLN A O 1
ATOM 2202 N N . TRP A 1 280 ? -3.485 7.425 -13.409 1.00 57.44 280 TRP A N 1
ATOM 2203 C CA . TRP A 1 280 ? -2.622 7.376 -12.219 1.00 57.44 280 TRP A CA 1
ATOM 2204 C C . TRP A 1 280 ? -1.381 8.257 -12.371 1.00 57.44 280 TRP A C 1
ATOM 2206 O O . TRP A 1 280 ? -1.118 9.100 -11.515 1.00 57.44 280 TRP A O 1
ATOM 2216 N N . ALA A 1 281 ? -0.678 8.156 -13.503 1.00 58.50 281 ALA A N 1
ATOM 2217 C CA . ALA A 1 281 ? 0.459 9.025 -13.804 1.00 58.50 281 ALA A CA 1
ATOM 2218 C C . ALA A 1 281 ? 0.063 10.514 -13.906 1.00 58.50 281 ALA A C 1
ATOM 2220 O O . ALA A 1 281 ? 0.876 11.389 -13.607 1.00 58.50 281 ALA A O 1
ATOM 2221 N N . LEU A 1 282 ? -1.176 10.815 -14.319 1.00 56.25 282 LEU A N 1
ATOM 2222 C CA . LEU A 1 282 ? -1.735 12.174 -14.363 1.00 56.25 282 LEU A CA 1
ATOM 2223 C C . LEU A 1 282 ? -2.308 12.645 -13.011 1.00 56.25 282 LEU A C 1
ATOM 2225 O O . LEU A 1 282 ? -2.304 13.838 -12.732 1.00 56.25 282 LEU A O 1
ATOM 2229 N N . GLU A 1 283 ? -2.798 11.751 -12.154 1.00 54.66 283 GLU A N 1
ATOM 2230 C CA . GLU A 1 283 ? -3.374 12.072 -10.840 1.00 54.66 283 GLU A CA 1
ATOM 2231 C C . GLU A 1 283 ? -2.292 12.341 -9.790 1.00 54.66 283 GLU A C 1
ATOM 2233 O O . GLU A 1 283 ? -2.456 13.244 -8.965 1.00 54.66 283 GLU A O 1
ATOM 2238 N N . GLU A 1 284 ? -1.149 11.652 -9.871 1.00 55.19 284 GLU A N 1
ATOM 2239 C CA . GLU A 1 284 ? 0.040 11.958 -9.060 1.00 55.19 284 GLU A CA 1
ATOM 2240 C C . GLU A 1 284 ? 0.596 13.372 -9.351 1.00 55.19 284 GLU A C 1
ATOM 2242 O O . GLU A 1 284 ? 1.237 13.978 -8.487 1.00 55.19 284 GLU A O 1
ATOM 2247 N N . GLN A 1 285 ? 0.284 13.954 -10.520 1.00 56.16 285 GLN A N 1
ATOM 2248 C CA . GLN A 1 285 ? 0.685 15.320 -10.893 1.00 56.16 285 GLN A CA 1
ATOM 2249 C C . GLN A 1 285 ? -0.104 16.419 -10.152 1.00 56.16 285 GLN A C 1
ATOM 2251 O O . GLN A 1 285 ? 0.338 17.571 -10.148 1.00 56.16 285 GLN A O 1
ATOM 2256 N N . ASP A 1 286 ? -1.239 16.103 -9.509 1.00 57.31 286 ASP A N 1
ATOM 2257 C CA . ASP A 1 286 ? -2.256 17.096 -9.113 1.00 57.31 286 ASP A CA 1
ATOM 2258 C C . ASP A 1 286 ? -2.489 17.222 -7.589 1.00 57.31 286 ASP A C 1
ATOM 2260 O O . ASP A 1 286 ? -3.607 17.456 -7.140 1.00 57.31 286 ASP A O 1
ATOM 2264 N N . LEU A 1 287 ? -1.442 17.068 -6.761 1.00 58.97 287 LEU A N 1
ATOM 2265 C CA . LEU A 1 287 ? -1.500 17.187 -5.281 1.00 58.97 287 LEU A CA 1
ATOM 2266 C C . LEU A 1 287 ? -2.387 16.147 -4.562 1.00 58.97 287 LEU A C 1
ATOM 2268 O O . LEU A 1 287 ? -2.646 16.288 -3.368 1.00 58.97 287 LEU A O 1
ATOM 2272 N N . ARG A 1 288 ? -2.830 15.102 -5.266 1.00 69.56 288 ARG A N 1
ATOM 2273 C CA . ARG A 1 288 ? -3.688 14.027 -4.729 1.00 69.56 288 ARG A CA 1
ATOM 2274 C C . ARG A 1 288 ? -2.897 12.895 -4.078 1.00 69.56 288 ARG A C 1
ATOM 2276 O O . ARG A 1 288 ? -3.470 12.059 -3.395 1.00 69.56 288 ARG A O 1
ATOM 2283 N N . SER A 1 289 ? -1.581 12.891 -4.272 1.00 74.44 289 SER A N 1
ATOM 2284 C CA . SER A 1 289 ? -0.657 11.978 -3.607 1.00 74.44 289 SER A CA 1
ATOM 2285 C C . SER A 1 289 ? -0.193 12.564 -2.274 1.00 74.44 289 SER A C 1
ATOM 2287 O O . SER A 1 289 ? 0.277 13.713 -2.251 1.00 74.44 289 SER A O 1
ATOM 2289 N N . PRO A 1 290 ? -0.230 11.798 -1.170 1.00 77.25 290 PRO A N 1
ATOM 2290 C CA . PRO A 1 290 ? 0.221 12.292 0.127 1.00 77.25 290 PRO A CA 1
ATOM 2291 C C . PRO A 1 290 ? 1.748 12.485 0.200 1.00 77.25 290 PRO A C 1
ATOM 2293 O O . PRO A 1 290 ? 2.244 13.079 1.156 1.00 77.25 290 PRO A O 1
ATOM 2296 N N . PHE A 1 291 ? 2.496 12.040 -0.818 1.00 78.31 291 PHE A N 1
ATOM 2297 C CA . PHE A 1 291 ? 3.958 12.164 -0.905 1.00 78.31 291 PHE A CA 1
ATOM 2298 C C . PHE A 1 291 ? 4.435 13.299 -1.824 1.00 78.31 291 PHE A C 1
ATOM 2300 O O . PHE A 1 291 ? 5.636 13.477 -2.028 1.00 78.31 291 PHE A O 1
ATOM 2307 N N . SER A 1 292 ? 3.521 14.102 -2.377 1.00 67.88 292 SER A N 1
ATOM 2308 C CA . SER A 1 292 ? 3.896 15.249 -3.210 1.00 67.88 292 SER A CA 1
ATOM 2309 C C . SER A 1 292 ? 4.632 16.341 -2.389 1.00 67.88 292 SER A C 1
ATOM 2311 O O . SER A 1 292 ? 4.251 16.629 -1.255 1.00 67.88 292 SER A O 1
ATOM 2313 N N . PRO A 1 293 ? 5.645 17.055 -2.925 1.00 54.00 293 PRO A N 1
ATOM 2314 C CA . PRO A 1 293 ? 6.417 18.073 -2.184 1.00 54.00 293 PRO A CA 1
ATOM 2315 C C . PRO A 1 293 ? 5.617 19.270 -1.625 1.00 54.00 293 PRO A C 1
ATOM 2317 O O . PRO A 1 293 ? 6.167 20.097 -0.899 1.00 54.00 293 PRO A O 1
ATOM 2320 N N . ARG A 1 294 ? 4.330 19.405 -1.979 1.00 55.72 294 ARG A N 1
ATOM 2321 C CA . ARG A 1 294 ? 3.396 20.435 -1.478 1.00 55.72 294 ARG A CA 1
ATOM 2322 C C . ARG A 1 294 ? 2.213 19.829 -0.687 1.00 55.72 294 ARG A C 1
ATOM 2324 O O . ARG A 1 294 ? 1.213 20.512 -0.485 1.00 55.72 294 ARG A O 1
ATOM 2331 N N . ALA A 1 295 ? 2.317 18.559 -0.273 1.00 58.19 295 ALA A N 1
ATOM 2332 C CA . ALA A 1 295 ? 1.174 17.666 -0.057 1.00 58.19 295 ALA A CA 1
ATOM 2333 C C . ALA A 1 295 ? 0.320 17.901 1.185 1.00 58.19 295 ALA A C 1
ATOM 2335 O O . ALA A 1 295 ? -0.882 17.792 1.043 1.00 58.19 295 ALA A O 1
ATOM 2336 N N . LYS A 1 296 ? 0.854 18.209 2.375 1.00 69.00 296 LYS A N 1
ATOM 2337 C CA . LYS A 1 296 ? 0.075 18.021 3.625 1.00 69.00 296 LYS A CA 1
ATOM 2338 C C . LYS A 1 296 ? -1.314 18.683 3.607 1.00 69.00 296 LYS A C 1
ATOM 2340 O O . LYS A 1 296 ? -2.322 17.991 3.654 1.00 69.00 296 LYS A O 1
ATOM 2345 N N . SER A 1 297 ? -1.377 20.005 3.445 1.00 73.69 297 SER A N 1
ATOM 2346 C CA . SER A 1 297 ? -2.661 20.723 3.407 1.00 73.69 297 SER A CA 1
ATOM 2347 C C . SER A 1 297 ? -3.459 20.477 2.123 1.00 73.69 297 SER A C 1
ATOM 2349 O O . SER A 1 297 ? -4.677 20.610 2.124 1.00 73.69 297 SER A O 1
ATOM 2351 N N . GLY A 1 298 ? -2.779 20.179 1.011 1.00 77.44 298 GLY A N 1
ATOM 2352 C CA . GLY A 1 298 ? -3.436 19.888 -0.267 1.00 77.44 298 GLY A CA 1
ATOM 2353 C C . GLY A 1 298 ? -4.143 18.535 -0.247 1.00 77.44 298 GLY A C 1
ATOM 2354 O O . GLY A 1 298 ? -5.279 18.427 -0.691 1.00 77.44 298 GLY A O 1
ATOM 2355 N N . TYR A 1 299 ? -3.497 17.539 0.349 1.00 80.62 299 TYR A N 1
ATOM 2356 C CA . TYR A 1 299 ? -4.009 16.195 0.528 1.00 80.62 299 TYR A CA 1
ATOM 2357 C C . TYR A 1 299 ? -5.112 16.150 1.591 1.00 80.62 299 TYR A C 1
ATOM 2359 O O . TYR A 1 299 ? -6.119 15.498 1.360 1.00 80.62 299 TYR A O 1
ATOM 2367 N N . GLU A 1 300 ? -5.002 16.903 2.697 1.00 80.12 300 GLU A N 1
ATOM 2368 C CA . GLU A 1 300 ? -6.124 17.100 3.638 1.00 80.12 300 GLU A CA 1
ATOM 2369 C C . GLU A 1 300 ? -7.366 17.640 2.924 1.00 80.12 300 GLU A C 1
ATOM 2371 O O . GLU A 1 300 ? -8.440 17.056 3.014 1.00 80.12 300 GLU A O 1
ATOM 2376 N N . GLN A 1 301 ? -7.211 18.725 2.156 1.00 80.88 301 GLN A N 1
ATOM 2377 C CA . GLN A 1 301 ? -8.315 19.322 1.399 1.00 80.88 301 GLN A CA 1
ATOM 2378 C C . GLN A 1 301 ? -8.881 18.364 0.351 1.00 80.88 301 GLN A C 1
ATOM 2380 O O . GLN A 1 301 ? -10.094 18.325 0.142 1.00 80.88 301 GLN A O 1
ATOM 2385 N N . TYR A 1 302 ? -8.011 17.602 -0.314 1.00 81.62 302 TYR A N 1
ATOM 2386 C CA . TYR A 1 302 ? -8.420 16.566 -1.249 1.00 81.62 302 TYR A CA 1
ATOM 2387 C C . TYR A 1 302 ? -9.215 15.470 -0.540 1.00 81.62 302 TYR A C 1
ATOM 2389 O O . TYR A 1 302 ? -10.303 15.157 -1.008 1.00 81.62 302 TYR A O 1
ATOM 2397 N N . LEU A 1 303 ? -8.744 14.934 0.591 1.00 82.75 303 LEU A N 1
ATOM 2398 C CA . LEU A 1 303 ? -9.445 13.870 1.307 1.00 82.75 303 LEU A CA 1
ATOM 2399 C C . LEU A 1 303 ? -10.770 14.367 1.896 1.00 82.75 303 LEU A C 1
ATOM 2401 O O . LEU A 1 303 ? -11.773 13.667 1.803 1.00 82.75 303 LEU A O 1
ATOM 2405 N N . ASP A 1 304 ? -10.829 15.590 2.424 1.00 82.38 304 ASP A N 1
ATOM 2406 C CA . ASP A 1 304 ? -12.082 16.220 2.867 1.00 82.38 304 ASP A CA 1
ATOM 2407 C C . ASP A 1 304 ? -13.083 16.357 1.708 1.00 82.38 304 ASP A C 1
ATOM 2409 O O . ASP A 1 304 ? -14.279 16.077 1.842 1.00 82.38 304 ASP A O 1
ATOM 2413 N N . HIS A 1 305 ? -12.600 16.765 0.532 1.00 81.75 305 HIS A N 1
ATOM 2414 C CA . HIS A 1 305 ? -13.422 16.821 -0.670 1.00 81.75 305 HIS A CA 1
ATOM 2415 C C . HIS A 1 305 ? -13.868 15.420 -1.111 1.00 81.75 305 HIS A C 1
ATOM 2417 O O . HIS A 1 305 ? -15.047 15.201 -1.384 1.00 81.75 305 HIS A O 1
ATOM 2423 N N . ALA A 1 306 ? -12.952 14.459 -1.149 1.00 79.56 306 ALA A N 1
ATOM 2424 C CA . ALA A 1 306 ? -13.206 13.114 -1.634 1.00 79.56 306 ALA A CA 1
ATOM 2425 C C . ALA A 1 306 ? -14.171 12.362 -0.705 1.00 79.56 306 ALA A C 1
ATOM 2427 O O . ALA A 1 306 ? -15.165 11.816 -1.173 1.00 79.56 306 ALA A O 1
ATOM 2428 N N . THR A 1 307 ? -13.999 12.455 0.615 1.00 79.44 307 THR A N 1
ATOM 2429 C CA . THR A 1 307 ? -14.944 11.916 1.614 1.00 79.44 307 THR A CA 1
ATOM 2430 C C . THR A 1 307 ? -16.340 12.538 1.539 1.00 79.44 307 THR A C 1
ATOM 2432 O O . THR A 1 307 ? -17.312 11.911 1.957 1.00 79.44 307 THR A O 1
ATOM 2435 N N . SER A 1 308 ? -16.471 13.738 0.965 1.00 79.19 308 SER A N 1
ATOM 2436 C CA . SER A 1 308 ? -17.766 14.399 0.765 1.00 79.19 308 SER A CA 1
ATOM 2437 C C . SER A 1 308 ? -18.523 13.923 -0.483 1.00 79.19 308 SER A C 1
ATOM 2439 O O . SER A 1 308 ? -19.747 14.059 -0.532 1.00 79.19 308 SER A O 1
ATOM 2441 N N . PHE A 1 309 ? -17.829 13.400 -1.503 1.00 71.81 309 PHE A N 1
ATOM 2442 C CA . PHE A 1 309 ? -18.416 13.140 -2.830 1.00 71.81 309 PHE A CA 1
ATOM 2443 C C . PHE A 1 309 ? -18.118 11.753 -3.424 1.00 71.81 309 PHE A C 1
ATOM 2445 O O . PHE A 1 309 ? -18.763 11.370 -4.400 1.00 71.81 309 PHE A O 1
ATOM 2452 N N . GLY A 1 310 ? -17.163 11.011 -2.871 1.00 67.25 310 GLY A N 1
ATOM 2453 C CA . GLY A 1 310 ? -16.692 9.721 -3.370 1.00 67.25 310 GLY A CA 1
ATOM 2454 C C . GLY A 1 310 ? -16.948 8.561 -2.402 1.00 67.25 310 GLY A C 1
ATOM 2455 O O . GLY A 1 310 ? -17.347 8.776 -1.254 1.00 67.25 310 GLY A O 1
ATOM 2456 N N . PRO A 1 311 ? -16.724 7.316 -2.855 1.00 68.19 311 PRO A N 1
ATOM 2457 C CA . PRO A 1 311 ? -16.797 6.134 -2.006 1.00 68.19 311 PRO A CA 1
ATOM 2458 C C . PRO A 1 311 ? -15.575 6.096 -1.077 1.00 68.19 311 PRO A C 1
ATOM 2460 O O . PRO A 1 311 ? -14.554 5.502 -1.405 1.00 68.19 311 PRO A O 1
ATOM 2463 N N . HIS A 1 312 ? -15.671 6.778 0.066 1.00 80.38 312 HIS A N 1
ATOM 2464 C CA . HIS A 1 312 ? -14.686 6.693 1.144 1.00 80.38 312 HIS A CA 1
ATOM 2465 C C . HIS A 1 312 ? -15.299 6.071 2.403 1.00 80.38 312 HIS A C 1
ATOM 2467 O O . HIS A 1 312 ? -16.456 6.366 2.727 1.00 80.38 312 HIS A O 1
ATOM 2473 N N . PRO A 1 313 ? -14.524 5.279 3.168 1.00 91.19 313 PRO A N 1
ATOM 2474 C CA . PRO A 1 313 ? -13.148 4.826 2.885 1.00 91.19 313 PRO A CA 1
ATOM 2475 C C . PRO A 1 313 ? -13.053 3.927 1.634 1.00 91.19 313 PRO A C 1
ATOM 2477 O O . PRO A 1 313 ? -14.060 3.369 1.210 1.00 91.19 313 PRO A O 1
ATOM 2480 N N . ALA A 1 314 ? -11.852 3.805 1.057 1.00 91.50 314 ALA A N 1
ATOM 2481 C CA . ALA A 1 314 ? -11.593 2.998 -0.140 1.00 91.50 314 ALA A CA 1
ATOM 2482 C C . ALA A 1 314 ? -11.805 1.494 0.102 1.00 91.50 314 ALA A C 1
ATOM 2484 O O . ALA A 1 314 ? -12.250 0.787 -0.792 1.00 91.50 314 ALA A O 1
ATOM 2485 N N . MET A 1 315 ? -11.495 1.023 1.312 1.00 96.19 315 MET A N 1
ATOM 2486 C CA . MET A 1 315 ? -11.824 -0.319 1.803 1.00 96.19 315 MET A CA 1
ATOM 2487 C C . MET A 1 315 ? -12.161 -0.242 3.292 1.00 96.19 315 MET A C 1
ATOM 2489 O O . MET A 1 315 ? -11.626 0.614 4.012 1.00 96.19 315 MET A O 1
ATOM 2493 N N . THR A 1 316 ? -13.023 -1.131 3.784 1.00 96.50 316 THR A N 1
ATOM 2494 C CA . THR A 1 316 ? -13.410 -1.132 5.202 1.00 96.50 316 THR A CA 1
ATOM 2495 C C . THR A 1 316 ? -13.803 -2.504 5.720 1.00 96.50 316 THR A C 1
ATOM 2497 O O . THR A 1 316 ? -14.431 -3.307 5.037 1.00 96.50 316 THR A O 1
ATOM 2500 N N . HIS A 1 317 ? -13.490 -2.750 6.984 1.00 97.88 317 HIS A N 1
ATOM 2501 C CA . HIS A 1 317 ? -13.987 -3.899 7.716 1.00 97.88 317 HIS A CA 1
ATOM 2502 C C . HIS A 1 317 ? -14.208 -3.527 9.178 1.00 97.88 317 HIS A C 1
ATOM 2504 O O . HIS A 1 317 ? -13.451 -2.748 9.749 1.00 97.88 317 HIS A O 1
ATOM 2510 N N . GLY A 1 318 ? -15.225 -4.096 9.813 1.00 97.19 318 GLY A N 1
ATOM 2511 C CA . GLY A 1 318 ? -15.408 -3.904 11.241 1.00 97.19 318 GLY A CA 1
ATOM 2512 C C . GLY A 1 318 ? -16.300 -4.959 11.862 1.00 97.19 318 GLY A C 1
ATOM 2513 O O . GLY A 1 318 ? -17.284 -5.395 11.260 1.00 97.19 318 GLY A O 1
ATOM 2514 N N . GLU A 1 319 ? -15.958 -5.335 13.086 1.00 97.81 319 GLU A N 1
ATOM 2515 C CA . GLU A 1 319 ? -16.690 -6.300 13.894 1.00 97.81 319 GLU A CA 1
ATOM 2516 C C . GLU A 1 319 ? -17.202 -5.588 15.153 1.00 97.81 319 GLU A C 1
ATOM 2518 O O . GLU A 1 319 ? -16.487 -4.810 15.785 1.00 97.81 319 GLU A O 1
ATOM 2523 N N . GLY A 1 320 ? -18.485 -5.778 15.472 1.00 97.19 320 GLY A N 1
ATOM 2524 C CA . GLY A 1 320 ? -19.100 -5.185 16.661 1.00 97.19 320 GLY A CA 1
ATOM 2525 C C . GLY A 1 320 ? -18.679 -5.914 17.933 1.00 97.19 320 GLY A C 1
ATOM 2526 O O . GLY A 1 320 ? -18.568 -7.140 17.933 1.00 97.19 320 GLY A O 1
ATOM 2527 N N . GLY A 1 321 ? -18.474 -5.153 19.001 1.00 95.75 321 GLY A N 1
ATOM 2528 C CA . GLY A 1 321 ? -18.219 -5.661 20.339 1.00 95.75 321 GLY A CA 1
ATOM 2529 C C . GLY A 1 321 ? -19.504 -5.873 21.132 1.00 95.75 321 GLY A C 1
ATOM 2530 O O . GLY A 1 321 ? -20.607 -5.987 20.590 1.00 95.75 321 GLY A O 1
ATOM 2531 N N . GLU A 1 322 ? -19.345 -5.954 22.449 1.00 95.50 322 GLU A N 1
ATOM 2532 C CA . GLU A 1 322 ? -20.463 -6.164 23.371 1.00 95.50 322 GLU A CA 1
ATOM 2533 C C . GLU A 1 322 ? -21.380 -4.937 23.500 1.00 95.50 322 GLU A C 1
ATOM 2535 O O . GLU A 1 322 ? -22.582 -5.103 23.723 1.00 95.50 322 GLU A O 1
ATOM 2540 N N . GLU A 1 323 ? -20.838 -3.721 23.366 1.00 96.31 323 GLU A N 1
ATOM 2541 C CA . GLU A 1 323 ? -21.574 -2.473 23.604 1.00 96.31 323 GLU A CA 1
ATOM 2542 C C . GLU A 1 323 ? -21.695 -1.603 22.352 1.00 96.31 323 GLU A C 1
ATOM 2544 O O . GLU A 1 323 ? -22.744 -0.996 22.125 1.00 96.31 323 GLU A O 1
ATOM 2549 N N . LEU A 1 324 ? -20.643 -1.552 21.540 1.00 97.62 324 LEU A N 1
ATOM 2550 C CA . LEU A 1 324 ? -20.561 -0.757 20.329 1.00 97.62 324 LEU A CA 1
ATOM 2551 C C . LEU A 1 324 ? -20.657 -1.631 19.080 1.00 97.62 324 LEU A C 1
ATOM 2553 O O . LEU A 1 324 ? -20.176 -2.760 18.996 1.00 97.62 324 LEU A O 1
ATOM 2557 N N . THR A 1 325 ? -21.224 -1.051 18.034 1.00 97.94 325 THR A N 1
ATOM 2558 C CA . THR A 1 325 ? -21.073 -1.552 16.672 1.00 97.94 325 THR A CA 1
ATOM 2559 C C . THR A 1 325 ? -19.906 -0.852 15.978 1.00 97.94 325 THR A C 1
ATOM 2561 O O . THR A 1 325 ? -19.654 0.338 16.185 1.00 97.94 325 THR A O 1
ATOM 2564 N N . ALA A 1 326 ? -19.243 -1.539 15.045 1.00 96.69 326 ALA A N 1
ATOM 2565 C CA . ALA A 1 326 ? -18.211 -0.913 14.215 1.00 96.69 326 ALA A CA 1
ATOM 2566 C C . ALA A 1 326 ? -18.740 0.297 13.415 1.00 96.69 326 ALA A C 1
ATOM 2568 O O . ALA A 1 326 ? -18.012 1.254 13.157 1.00 96.69 326 ALA A O 1
ATOM 2569 N N . SER A 1 327 ? -20.034 0.301 13.067 1.00 96.12 327 SER A N 1
ATOM 2570 C CA . SER A 1 327 ? -20.691 1.443 12.418 1.00 96.12 327 SER A CA 1
ATOM 2571 C C . SER A 1 327 ? -20.800 2.672 13.324 1.00 96.12 327 SER A C 1
ATOM 2573 O O . SER A 1 327 ? -20.697 3.794 12.832 1.00 96.12 327 SER A O 1
ATOM 2575 N N . GLU A 1 328 ? -21.015 2.495 14.629 1.00 96.69 328 GLU A N 1
ATOM 2576 C CA . GLU A 1 328 ? -21.014 3.607 15.587 1.00 96.69 328 GLU A CA 1
ATOM 2577 C C . GLU A 1 328 ? -19.615 4.200 15.726 1.00 96.69 328 GLU A C 1
ATOM 2579 O O . GLU A 1 328 ? -19.460 5.414 15.601 1.00 96.69 328 GLU A O 1
ATOM 2584 N N . VAL A 1 329 ? -18.596 3.348 15.865 1.00 96.62 329 VAL A N 1
ATOM 2585 C CA . VAL A 1 329 ? -17.187 3.772 15.890 1.00 96.62 329 VAL A CA 1
ATOM 2586 C C . VAL A 1 329 ? -16.824 4.529 14.608 1.00 96.62 329 VAL A C 1
ATOM 2588 O O . VAL A 1 329 ? -16.300 5.642 14.668 1.00 96.62 329 VAL A O 1
ATOM 2591 N N . SER A 1 330 ? -17.188 3.991 13.440 1.00 93.94 330 SER A N 1
ATOM 2592 C CA . SER A 1 330 ? -16.877 4.601 12.141 1.00 93.94 330 SER A CA 1
ATOM 2593 C C . SER A 1 330 ? -17.497 5.984 11.941 1.00 93.94 330 SER A C 1
ATOM 2595 O O . SER A 1 330 ? -16.938 6.781 11.191 1.00 93.94 330 SER A O 1
ATOM 2597 N N . ARG A 1 331 ? -18.650 6.277 12.556 1.00 92.50 331 ARG A N 1
ATOM 2598 C CA . ARG A 1 331 ? -19.303 7.594 12.444 1.00 92.50 331 ARG A CA 1
ATOM 2599 C C . ARG A 1 331 ? -18.646 8.660 13.310 1.00 92.50 331 ARG A C 1
ATOM 2601 O O . ARG A 1 331 ? -18.771 9.840 12.999 1.00 92.50 331 ARG A O 1
ATOM 2608 N N . VAL A 1 332 ? -18.025 8.253 14.413 1.00 94.06 332 VAL A N 1
ATOM 2609 C CA . VAL A 1 332 ? -17.462 9.174 15.407 1.00 94.06 332 VAL A CA 1
ATOM 2610 C C . VAL A 1 332 ? -16.009 9.503 15.093 1.00 94.06 332 VAL A C 1
ATOM 2612 O O . VAL A 1 332 ? -15.593 10.641 15.290 1.00 94.06 332 VAL A O 1
ATOM 2615 N N . LEU A 1 333 ? -15.244 8.534 14.589 1.00 92.69 333 LEU A N 1
ATOM 2616 C CA . LEU A 1 333 ? -13.807 8.691 14.393 1.00 92.69 333 LEU A CA 1
ATOM 2617 C C . LEU A 1 333 ? -13.481 9.231 12.983 1.00 92.69 333 LEU A C 1
ATOM 2619 O O . LEU A 1 333 ? -13.618 8.473 12.016 1.00 92.69 333 LEU A O 1
ATOM 2623 N N . PRO A 1 334 ? -13.005 10.486 12.833 1.00 90.06 334 PRO A N 1
ATOM 2624 C CA . PRO A 1 334 ? -12.504 11.018 11.556 1.00 90.06 334 PRO A CA 1
ATOM 2625 C C . PRO A 1 334 ? -11.149 10.385 11.191 1.00 90.06 334 PRO A C 1
ATOM 2627 O O . PRO A 1 334 ? -10.589 9.694 12.038 1.00 90.06 334 PRO A O 1
ATOM 2630 N N . PRO A 1 335 ? -10.575 10.612 9.996 1.00 87.19 335 PRO A N 1
ATOM 2631 C CA . PRO A 1 335 ? -9.249 10.092 9.664 1.00 87.19 335 PRO A CA 1
ATOM 2632 C C . PRO A 1 335 ? -8.170 10.513 10.662 1.00 87.19 335 PRO A C 1
ATOM 2634 O O . PRO A 1 335 ? -8.048 11.694 10.993 1.00 87.19 335 PRO A O 1
ATOM 2637 N N . LEU A 1 336 ? -7.371 9.554 11.138 1.00 88.44 336 LEU A N 1
ATOM 2638 C CA . LEU A 1 336 ? -6.168 9.850 11.910 1.00 88.44 336 LEU A CA 1
ATOM 2639 C C . LEU A 1 336 ? -5.014 10.167 10.961 1.00 88.44 336 LEU A C 1
ATOM 2641 O O . LEU A 1 336 ? -4.304 9.277 10.507 1.00 88.44 336 LEU A O 1
ATOM 2645 N N . PHE A 1 337 ? -4.832 11.440 10.639 1.00 79.94 337 PHE A N 1
ATOM 2646 C CA . PHE A 1 337 ? -3.749 11.851 9.761 1.00 79.94 337 PHE A CA 1
ATOM 2647 C C . PHE A 1 337 ? -2.367 11.758 10.440 1.00 79.94 337 PHE A C 1
ATOM 2649 O O . PHE A 1 337 ? -2.216 12.209 11.578 1.00 79.94 337 PHE A O 1
ATOM 2656 N N . PRO A 1 338 ? -1.338 11.213 9.766 1.00 63.06 338 PRO A N 1
ATOM 2657 C CA . PRO A 1 338 ? -0.070 10.866 10.408 1.00 63.06 338 PRO A CA 1
ATOM 2658 C C . PRO A 1 338 ? 0.970 12.011 10.450 1.00 63.06 338 PRO A C 1
ATOM 2660 O O . PRO A 1 338 ? 2.165 11.740 10.324 1.00 63.06 338 PRO A O 1
ATOM 2663 N N . TRP A 1 339 ? 0.571 13.285 10.607 1.00 67.00 339 TRP A N 1
ATOM 2664 C CA . TRP A 1 339 ? 1.492 14.424 10.407 1.00 67.00 339 TRP A CA 1
ATOM 2665 C C . TRP A 1 339 ? 1.432 15.606 11.369 1.00 67.00 339 TRP A C 1
ATOM 2667 O O . TRP A 1 339 ? 0.352 15.974 11.872 1.00 67.00 339 TRP A O 1
#

Nearest PDB structures (foldseek):
  5woe-assembly1_A  TM=3.891E-01  e=8.521E+00  Homo sapiens
  4gb5-assembly1_A  TM=2.632E-01  e=4.268E+00  Kribbella flavida DSM 17836

Organism: NCBI:txid2937524

Radius of gyration: 21.75 Å; Cα contacts (8 Å, |Δi|>4): 727; chains: 1; bounding box: 52×42×65 Å

Mean predicted aligned error: 7.38 Å

Solvent-accessible surface area (backbone atoms only — not comparable to full-atom values): 18707 Å² total; per-residue (Å²): 112,48,82,46,72,53,38,38,34,39,41,32,30,45,34,12,45,51,49,50,53,94,78,74,28,40,79,79,39,47,63,53,58,66,67,85,62,62,36,61,38,38,34,32,66,41,29,55,38,76,74,81,66,58,42,47,66,57,56,73,67,42,59,39,76,48,98,94,44,100,58,68,39,58,47,40,60,48,76,44,45,44,34,43,35,33,32,17,72,78,40,28,46,64,42,74,94,48,61,46,77,47,62,54,83,86,57,80,61,34,64,44,56,56,43,64,63,95,90,49,80,14,65,62,47,53,45,42,72,34,95,90,42,66,88,61,73,64,49,69,59,47,54,37,37,42,82,90,28,64,38,62,41,64,81,40,78,46,74,55,99,83,31,22,30,43,30,37,29,39,37,39,36,33,32,59,43,68,42,49,51,50,24,52,47,37,68,73,59,30,72,68,54,35,30,69,72,67,67,52,51,80,92,53,63,46,72,41,39,82,44,61,55,63,36,38,41,32,40,34,43,35,43,34,36,40,60,22,29,37,38,36,26,60,44,57,40,83,41,53,37,40,36,36,26,49,70,57,28,57,70,39,58,49,84,75,79,74,67,68,66,46,95,90,65,58,65,59,91,46,104,48,57,40,58,54,54,55,46,41,49,56,42,60,72,65,42,67,32,79,75,40,99,75,7,72,71,44,25,51,54,45,48,57,50,39,60,72,76,48,83,57,52,57,34,67,49,61,44,56,30,81,83,48,45,27,69,59,50,59,74,71,56,72,88,73,74,57,122

Secondary structure (DSSP, 8-state):
-EEEEEEEEEEEE--B----GGGT--TT-BSSPPSSS-SSTTTS---S-SS--SBHHHHHH-EE--TT-SSPEES-SEEEEEEEEEEESSSSS--GGG-EEEEGGGSPPPEEE----TTSS-HHHHHHH-TT--TTTT-SEEEPB-TT-EEEPPPEEEEETTEEEEEEEEEEEEB-HHHHHHHHHHHHH-HHHHHHHH---GGGS-HHHHSPPPEEEEEEEEEETTS-EEEEEEEE-SSSEEEEEETTEEEEE-------B-TTS-B---TTSSHHHHHHHHHTTTT-STTSTTHHHHHHHHHHHHHHHS--SSEEEEE--SS--HHHHHHH-------

Sequence (339 aa):
MVERAASATTVTLLPGHSEDSANGGDDLDSAMPDYGGKCLDAWFVADQVTDLPDDLREVEEMRKHLPEYDEGLRQYRLKNQIELSFSTDDGRTVVDSSVTLGTNANEKPPYVAVEGQRGEQNLVREIIERDDLDWFGGKSKLRADVEGKRFESGAVREEVGGVEGVRASVLLGGSDTYIEIMREKFYELGPVEFLETTGMDVETVPAFVVQPPNMYTFLELAAMADGTTLVRVWDASRYPKHYLYADERKRDETDFEEGSRLSGGEWRQNENANERFGQWALEEQDLRSPFSPRAKSGYEQYLDHATSFGPHPAMTHGEGGEELTASEVSRVLPPLFPW

pLDDT: mean 82.09, std 15.97, range [34.34, 98.75]

Foldseek 3Di:
DDKFKKKKKKFAFFAFADCPVVVVHNLQTGLDDDPPCQADSVWFPGLNHRDDDFFLVVQVVDFDDAPVDPDTFRSTFDMWMWMWMFDDDPLADTDVVGIDIDICPVPFTTKTATDDDVPDPRLLVVQLPDPVHCLPVSDRIDTWAFVLFKFKADWDWDHFPRWIKTKIKMKTKTFHPSLQSLLVVCVVLPPPRSCVVRVADPLSPDLCSVPPFMWIWIWMWMATSLGKIKIFGQDTQLDDKMFMDMPRGTDDIADDDRFDDDPPDDGDPPVCGVVSVSVRSVVSVQLCDCSDPVHDVSVVVVSVVCVVPHPPPSDIDICAGPPGGNVSVVVPDDDPDRD